Protein AF-A0A5K3FY65-F1 (afdb_monomer)

Secondary structure (DSSP, 8-state):
-----BTTPBPPEE-HHHHHHHHHHHHTT-SS---STT-GGGTT-EEEEEEESSTTTS-S--HHHHHHHHHHEETTTTEESS--HHHHHHT-TT--EEEEEEEEE-S-SS-SS-EEEEEEEEES----TTS-SS-BSSTTTT-TT-S-EETTEE------------------------------------------HHHHHHHHHHHHHHHHHHHHHHHH--

Organism: Mesocestoides corti (NCBI:txid53468)

Structure (mmCIF, N/CA/C/O backbone):
data_AF-A0A5K3FY65-F1
#
_entry.id   AF-A0A5K3FY65-F1
#
loop_
_atom_site.group_PDB
_atom_site.id
_atom_site.type_symbol
_atom_site.label_atom_id
_atom_site.label_alt_id
_atom_site.label_comp_id
_atom_site.label_asym_id
_atom_site.label_entity_id
_atom_site.label_seq_id
_atom_site.pdbx_PDB_ins_code
_atom_site.Cartn_x
_atom_site.Cartn_y
_atom_site.Cartn_z
_atom_site.occupancy
_atom_site.B_iso_or_equiv
_atom_site.auth_seq_id
_atom_site.auth_comp_id
_atom_site.auth_asym_id
_atom_site.auth_atom_id
_atom_site.pdbx_PDB_model_num
ATOM 1 N N . MET A 1 1 ? 6.627 4.372 21.491 1.00 30.58 1 MET A N 1
ATOM 2 C CA . MET A 1 1 ? 5.408 3.538 21.408 1.00 30.58 1 MET A CA 1
ATOM 3 C C . MET A 1 1 ? 4.531 4.113 20.310 1.00 30.58 1 MET A C 1
ATOM 5 O O . MET A 1 1 ? 4.203 5.289 20.378 1.00 30.58 1 MET A O 1
ATOM 9 N N . VAL A 1 2 ? 4.242 3.343 19.260 1.00 38.44 2 VAL A N 1
ATOM 10 C CA . VAL A 1 2 ? 3.388 3.798 18.154 1.00 38.44 2 VAL A CA 1
ATOM 11 C C . VAL A 1 2 ? 1.951 3.840 18.674 1.00 38.44 2 VAL A C 1
ATOM 13 O O . VAL A 1 2 ? 1.387 2.799 18.998 1.00 38.44 2 VAL A O 1
ATOM 16 N N . SER A 1 3 ? 1.383 5.038 18.824 1.00 45.06 3 SER A N 1
ATOM 17 C CA . SER A 1 3 ? -0.023 5.218 19.200 1.00 45.06 3 SER A CA 1
ATOM 18 C C . SER A 1 3 ? -0.898 4.779 18.028 1.00 45.06 3 SER A C 1
ATOM 20 O O . SER A 1 3 ? -1.180 5.564 17.126 1.00 45.06 3 SER A O 1
ATOM 22 N N . PHE A 1 4 ? -1.251 3.497 17.987 1.00 63.19 4 PHE A N 1
ATOM 23 C CA . PHE A 1 4 ? -2.320 3.006 17.132 1.00 63.19 4 PHE A CA 1
ATOM 24 C C . PHE A 1 4 ? -3.620 3.305 17.861 1.00 63.19 4 PHE A C 1
ATOM 26 O O . PHE A 1 4 ? -3.845 2.762 18.933 1.00 63.19 4 PHE A O 1
ATOM 33 N N . SER A 1 5 ? -4.450 4.174 17.302 1.00 79.31 5 SER A N 1
ATOM 34 C CA . SER A 1 5 ? -5.809 4.410 17.793 1.00 79.31 5 SER A CA 1
ATOM 35 C C . SER A 1 5 ? -6.797 3.781 16.818 1.00 79.31 5 SER A C 1
ATOM 37 O O . SER A 1 5 ? -7.697 4.443 16.324 1.00 79.31 5 SER A O 1
ATOM 39 N N . ILE A 1 6 ? -6.571 2.520 16.439 1.00 82.19 6 ILE A N 1
ATOM 40 C CA . ILE A 1 6 ? -7.397 1.827 15.450 1.00 82.19 6 ILE A CA 1
ATOM 41 C C . ILE A 1 6 ? -8.195 0.729 16.144 1.00 82.19 6 ILE A C 1
ATOM 43 O O . ILE A 1 6 ? -7.626 -0.252 16.614 1.00 82.19 6 ILE A O 1
ATOM 47 N N . MET A 1 7 ? -9.519 0.868 16.166 1.00 83.06 7 MET A N 1
ATOM 48 C CA . MET A 1 7 ? -10.393 0.007 16.976 1.00 83.06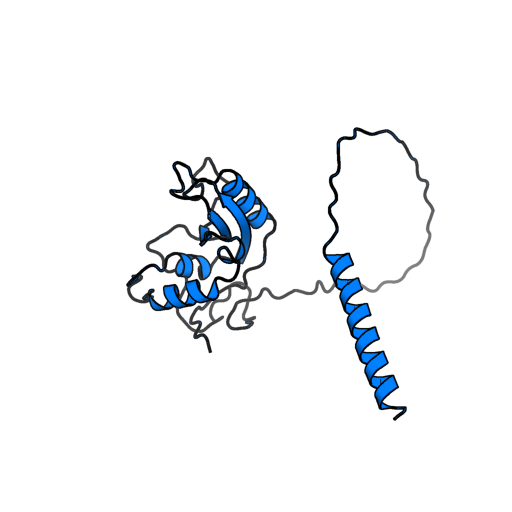 7 MET A CA 1
ATOM 49 C C . MET A 1 7 ? -10.449 -1.451 16.508 1.00 83.06 7 MET A C 1
ATOM 51 O O . MET A 1 7 ? -10.691 -2.344 17.316 1.00 83.06 7 MET A O 1
ATOM 55 N N . GLN A 1 8 ? -10.214 -1.685 15.216 1.00 84.88 8 GLN A N 1
ATOM 56 C CA . GLN A 1 8 ? -10.465 -2.968 14.550 1.00 84.88 8 GLN A CA 1
ATOM 57 C C . GLN A 1 8 ? -9.314 -3.411 13.625 1.00 84.88 8 GLN A C 1
ATOM 59 O O . GLN A 1 8 ? -9.544 -4.141 12.663 1.00 84.88 8 GLN A O 1
ATOM 64 N N . PHE A 1 9 ? -8.087 -2.917 13.846 1.00 84.25 9 PHE A N 1
ATOM 65 C CA . PHE A 1 9 ? -6.958 -3.214 12.955 1.00 84.25 9 PHE A CA 1
ATOM 66 C C . PHE A 1 9 ? -6.629 -4.701 13.006 1.00 84.25 9 PHE A C 1
ATOM 68 O O . PHE A 1 9 ? -6.434 -5.237 14.090 1.00 84.25 9 PHE A O 1
ATOM 75 N N . ARG A 1 10 ? -6.581 -5.376 11.859 1.00 84.69 10 ARG A N 1
ATOM 76 C CA . ARG A 1 10 ? -6.349 -6.823 11.788 1.00 84.69 10 ARG A CA 1
ATOM 77 C C . ARG A 1 10 ? -4.868 -7.102 11.571 1.00 84.69 10 ARG A C 1
ATOM 79 O O . ARG A 1 10 ? -4.216 -6.382 10.817 1.00 84.69 10 ARG A O 1
ATOM 86 N N . CYS A 1 11 ? -4.356 -8.174 12.173 1.00 82.00 11 CYS A N 1
ATOM 87 C CA . CYS A 1 11 ? -3.071 -8.716 11.739 1.00 82.00 11 CYS A CA 1
ATOM 88 C C . CYS A 1 11 ? -3.171 -9.111 10.263 1.00 82.00 11 CYS A C 1
ATOM 90 O O . CYS A 1 11 ? -4.078 -9.849 9.876 1.00 82.00 11 CYS A O 1
ATOM 92 N N . GLN A 1 12 ? -2.256 -8.592 9.448 1.00 86.88 12 GLN A N 1
ATOM 93 C CA . GLN A 1 12 ? -2.171 -8.935 8.035 1.00 86.88 12 GLN A CA 1
ATOM 94 C C . GLN A 1 12 ? -1.376 -10.229 7.888 1.00 86.88 12 GLN A C 1
ATOM 96 O O . GLN A 1 12 ? -0.229 -10.320 8.323 1.00 86.88 12 GLN A O 1
ATOM 101 N N . GLU A 1 13 ? -2.000 -11.229 7.281 1.00 91.94 13 GLU A N 1
ATOM 102 C CA . GLU A 1 13 ? -1.365 -12.494 6.941 1.00 91.94 13 GLU A CA 1
ATOM 103 C C . GLU A 1 13 ? -0.727 -12.399 5.557 1.00 91.94 13 GLU A C 1
ATOM 105 O O . GLU A 1 13 ? -1.240 -11.728 4.656 1.00 91.94 13 GLU A O 1
ATOM 110 N N . TYR A 1 14 ? 0.407 -13.072 5.375 1.00 95.00 14 TYR A N 1
ATOM 111 C CA . TYR A 1 14 ? 1.011 -13.1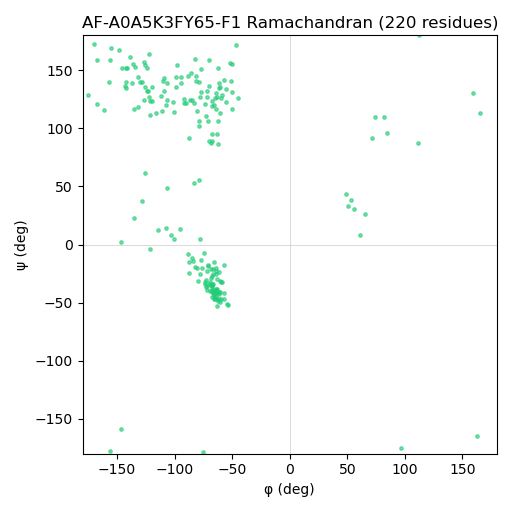40 4.054 1.00 95.00 14 TYR A CA 1
ATOM 112 C C . TYR A 1 14 ? 0.163 -14.023 3.133 1.00 95.00 14 TYR A C 1
ATOM 114 O O . TYR A 1 14 ? -0.284 -15.094 3.542 1.00 95.00 14 TYR A O 1
ATOM 122 N N . SER A 1 15 ? -0.059 -13.579 1.899 1.00 97.81 15 SER A N 1
ATOM 123 C CA . SER A 1 15 ? -0.837 -14.297 0.895 1.00 97.81 15 SER A CA 1
ATOM 124 C C . SER A 1 15 ? 0.009 -14.563 -0.343 1.00 97.81 15 SER A C 1
ATOM 126 O O . SER A 1 15 ? 0.321 -13.644 -1.105 1.00 97.81 15 SER A O 1
ATOM 128 N N . ASP A 1 16 ? 0.318 -15.840 -0.571 1.00 98.00 16 ASP A N 1
ATOM 129 C CA . ASP A 1 16 ? 0.997 -16.304 -1.786 1.00 98.00 16 ASP A CA 1
ATOM 130 C C . ASP A 1 16 ? 0.179 -15.970 -3.045 1.00 98.00 16 ASP A C 1
ATOM 132 O O . ASP A 1 16 ? 0.736 -15.661 -4.096 1.00 98.00 16 ASP A O 1
ATOM 136 N N . GLU A 1 17 ? -1.155 -15.963 -2.937 1.00 97.81 17 GLU A N 1
ATOM 137 C CA . GLU A 1 17 ? -2.049 -15.540 -4.019 1.00 97.81 17 GLU A CA 1
ATOM 138 C C . GLU A 1 17 ? -1.803 -14.073 -4.398 1.00 97.81 17 GLU A C 1
ATOM 140 O O . GLU A 1 17 ? -1.653 -13.749 -5.578 1.00 97.81 17 GLU A O 1
ATOM 145 N N . LEU A 1 18 ? -1.703 -13.182 -3.404 1.00 98.31 18 LEU A N 1
ATOM 146 C CA . LEU A 1 18 ? -1.424 -11.765 -3.643 1.00 98.31 18 LEU A CA 1
ATOM 147 C C . LEU A 1 18 ? 0.009 -11.532 -4.137 1.00 98.31 18 LEU A C 1
ATOM 149 O O . LEU A 1 18 ? 0.222 -10.633 -4.949 1.00 98.31 18 LEU A O 1
ATOM 153 N N . GLU A 1 19 ? 0.984 -12.342 -3.715 1.00 98.50 19 GLU A N 1
ATOM 154 C CA . GLU A 1 19 ? 2.338 -12.308 -4.285 1.00 98.50 19 GLU A CA 1
ATOM 155 C C . GLU A 1 19 ? 2.325 -12.681 -5.774 1.00 98.50 19 GLU A C 1
ATOM 157 O O . GLU A 1 19 ? 2.911 -11.973 -6.599 1.00 98.50 19 GLU A O 1
ATOM 162 N N . VAL A 1 20 ? 1.631 -13.763 -6.141 1.00 98.44 20 VAL A N 1
ATOM 163 C CA . VAL A 1 20 ? 1.487 -14.186 -7.543 1.00 98.44 20 VAL A CA 1
ATOM 164 C C . VAL A 1 20 ? 0.776 -13.110 -8.359 1.00 98.44 20 VAL A C 1
ATOM 166 O O . VAL A 1 20 ? 1.195 -12.811 -9.479 1.00 98.44 20 VAL A O 1
ATOM 169 N N . LEU A 1 21 ? -0.252 -12.474 -7.799 1.00 97.94 21 LEU A N 1
ATOM 170 C CA . LEU A 1 21 ? -0.953 -11.377 -8.456 1.00 97.94 21 LEU A CA 1
ATOM 171 C C . LEU A 1 21 ? -0.033 -10.162 -8.669 1.00 97.94 21 LEU A C 1
ATOM 173 O O . LEU A 1 21 ? 0.027 -9.621 -9.774 1.00 97.94 21 LEU A O 1
ATOM 177 N N . ALA A 1 22 ? 0.756 -9.786 -7.656 1.00 98.25 22 ALA A N 1
ATOM 178 C CA . ALA A 1 22 ? 1.757 -8.724 -7.756 1.00 98.25 22 ALA A CA 1
ATOM 179 C C . ALA A 1 22 ? 2.814 -9.044 -8.824 1.00 98.25 22 ALA A C 1
ATOM 181 O O . ALA A 1 22 ? 3.200 -8.173 -9.605 1.00 98.25 22 ALA A O 1
ATOM 182 N N . LYS A 1 23 ? 3.251 -10.305 -8.901 1.00 98.38 23 LYS A N 1
ATOM 183 C CA . LYS A 1 23 ? 4.169 -10.791 -9.934 1.00 98.38 23 LYS A CA 1
ATOM 184 C C . LYS A 1 23 ? 3.578 -10.675 -11.332 1.00 98.38 23 LYS A C 1
ATOM 186 O O . LYS A 1 23 ? 4.252 -10.159 -12.225 1.00 98.38 23 LYS A O 1
ATOM 191 N N . ASN A 1 24 ? 2.348 -11.139 -11.529 1.00 97.12 24 ASN A N 1
ATOM 192 C CA . ASN A 1 24 ? 1.678 -11.093 -12.828 1.00 97.12 24 ASN A CA 1
ATOM 193 C C . ASN A 1 24 ? 1.509 -9.647 -13.308 1.00 97.12 24 ASN A C 1
ATOM 195 O O . ASN A 1 24 ? 1.796 -9.345 -14.465 1.00 97.12 24 ASN A O 1
ATOM 199 N N . TRP A 1 25 ? 1.130 -8.741 -12.404 1.00 97.44 25 TRP A N 1
ATOM 200 C CA . TRP A 1 25 ? 1.039 -7.314 -12.696 1.00 97.44 25 TRP A CA 1
ATOM 201 C C . TRP A 1 25 ? 2.399 -6.703 -13.063 1.00 97.44 25 TRP A C 1
ATOM 203 O O . TRP A 1 25 ? 2.543 -6.082 -14.119 1.00 97.44 25 TRP A O 1
ATOM 213 N N . LEU A 1 26 ? 3.415 -6.902 -12.216 1.00 96.81 26 LEU A N 1
ATOM 214 C CA . LEU A 1 26 ? 4.720 -6.272 -12.403 1.00 96.81 26 LEU A CA 1
ATOM 215 C C . LEU A 1 26 ? 5.523 -6.851 -13.570 1.00 96.81 26 LEU A C 1
ATOM 217 O O . LEU A 1 26 ? 6.357 -6.135 -14.110 1.00 96.81 26 LEU A O 1
ATOM 221 N N . THR A 1 27 ? 5.263 -8.087 -14.005 1.00 96.38 27 THR A N 1
ATOM 222 C CA . THR A 1 27 ? 5.914 -8.665 -15.200 1.00 96.38 27 THR A CA 1
ATOM 223 C C . THR A 1 27 ? 5.551 -7.893 -16.473 1.00 96.38 27 THR A C 1
ATOM 225 O O . THR A 1 27 ? 6.365 -7.789 -17.386 1.00 96.38 27 THR A O 1
ATOM 228 N N . ASN A 1 28 ? 4.358 -7.292 -16.516 1.00 94.50 28 ASN A N 1
ATOM 229 C CA . ASN A 1 28 ? 3.939 -6.430 -17.622 1.00 94.50 28 ASN A CA 1
ATOM 230 C C . ASN A 1 28 ? 4.354 -4.965 -17.419 1.00 94.50 28 ASN A C 1
ATOM 232 O O . ASN A 1 28 ? 4.193 -4.154 -18.328 1.00 94.50 28 ASN A O 1
ATOM 236 N N . CYS A 1 29 ? 4.869 -4.608 -16.236 1.00 95.44 29 CYS A N 1
ATOM 237 C CA . CYS A 1 29 ? 5.288 -3.251 -15.883 1.00 95.44 29 CYS A CA 1
ATOM 238 C C . CYS A 1 29 ? 4.235 -2.168 -16.172 1.00 95.44 29 CYS A C 1
ATOM 240 O O . CYS A 1 29 ? 4.576 -1.028 -16.484 1.00 95.44 29 CYS A O 1
ATOM 242 N N . THR A 1 30 ? 2.952 -2.500 -16.045 1.00 94.06 30 THR A N 1
ATOM 243 C CA . THR A 1 30 ? 1.845 -1.567 -16.286 1.00 94.06 30 THR A CA 1
ATOM 244 C C . THR A 1 30 ? 1.516 -0.750 -15.040 1.00 94.06 30 THR A C 1
ATOM 246 O O . THR A 1 30 ? 1.599 -1.260 -13.926 1.00 94.06 30 THR A O 1
ATOM 249 N N . TYR A 1 31 ? 1.080 0.494 -15.216 1.00 91.94 31 TYR A N 1
ATOM 250 C CA . TYR A 1 31 ? 0.546 1.335 -14.141 1.00 91.94 31 TYR A CA 1
ATOM 251 C C . TYR A 1 31 ? -0.630 2.168 -14.678 1.00 91.94 31 TYR A C 1
ATOM 253 O O . TYR A 1 31 ? -0.511 2.678 -15.799 1.00 91.94 31 TYR A O 1
ATOM 261 N N . PRO A 1 32 ? -1.735 2.354 -13.923 1.00 93.00 32 PRO A N 1
ATOM 262 C CA . PRO A 1 32 ? -1.997 1.921 -12.536 1.00 93.00 32 PRO A CA 1
ATOM 263 C C . PRO A 1 32 ? -2.295 0.414 -12.381 1.00 93.00 32 PRO A C 1
ATOM 265 O O . PRO A 1 32 ? -2.254 -0.333 -13.357 1.00 93.00 32 PRO A O 1
ATOM 268 N N . LEU A 1 33 ? -2.563 -0.033 -11.144 1.00 93.81 33 LEU A N 1
ATOM 269 C CA . LEU A 1 33 ? -3.064 -1.384 -10.853 1.00 93.81 33 LEU A CA 1
ATOM 270 C C . LEU A 1 33 ? -4.356 -1.651 -11.657 1.00 93.81 33 LEU A C 1
ATOM 272 O O . LEU A 1 33 ? -5.234 -0.777 -11.665 1.00 93.81 33 LEU A O 1
ATOM 276 N N . PRO A 1 34 ? -4.503 -2.821 -12.312 1.00 93.38 34 PRO A N 1
ATOM 277 C CA . PRO A 1 34 ? -5.730 -3.177 -13.016 1.00 93.38 34 PRO A CA 1
ATOM 278 C C . PRO A 1 34 ? -6.949 -3.147 -12.090 1.00 93.38 34 PRO A C 1
ATOM 280 O O . PRO A 1 34 ? -6.871 -3.543 -10.929 1.00 93.38 34 PRO A O 1
ATOM 283 N N . ASN A 1 35 ? -8.082 -2.670 -12.601 1.00 89.81 35 ASN A N 1
ATOM 284 C CA . ASN A 1 35 ? -9.341 -2.608 -11.866 1.00 89.81 35 ASN A CA 1
ATOM 285 C C . ASN A 1 35 ? -10.539 -2.775 -12.813 1.00 89.81 35 ASN A C 1
ATOM 287 O O . ASN A 1 35 ? -10.397 -2.681 -14.031 1.00 89.81 35 ASN A O 1
ATOM 291 N N . GLY A 1 36 ? -11.724 -3.003 -12.246 1.00 87.00 36 GLY A N 1
ATOM 292 C CA . GLY A 1 36 ? -12.967 -3.150 -13.004 1.00 87.00 36 GLY A CA 1
ATOM 293 C C . GLY A 1 36 ? -13.350 -4.604 -13.279 1.00 87.00 36 GLY A C 1
ATOM 294 O O . GLY A 1 36 ? -12.727 -5.542 -12.785 1.00 87.00 36 GLY A O 1
ATOM 295 N N . THR A 1 37 ? -14.423 -4.790 -14.048 1.00 89.75 37 THR A N 1
ATOM 296 C CA . THR A 1 37 ? -15.037 -6.107 -14.293 1.00 89.75 37 THR A CA 1
ATOM 297 C C . THR A 1 37 ? -14.155 -7.055 -15.096 1.00 89.75 37 THR A C 1
ATOM 299 O O . THR A 1 37 ? -14.282 -8.265 -14.939 1.00 89.75 37 THR A O 1
ATOM 302 N N . ASP A 1 38 ? -13.249 -6.512 -15.909 1.00 94.00 38 ASP A N 1
ATOM 303 C CA . ASP A 1 38 ? -12.334 -7.294 -16.748 1.00 94.00 38 ASP A CA 1
ATOM 304 C C . ASP A 1 38 ? -11.168 -7.892 -15.943 1.00 94.00 38 ASP A C 1
ATOM 306 O O . ASP A 1 38 ? -10.478 -8.793 -16.414 1.00 94.00 38 ASP A O 1
ATOM 310 N N . TYR A 1 39 ? -10.970 -7.417 -14.709 1.00 93.75 39 TYR A N 1
ATOM 311 C CA . TYR A 1 39 ? -9.882 -7.816 -13.819 1.00 93.75 39 TYR A CA 1
ATOM 312 C C . TYR A 1 39 ? -10.435 -8.286 -12.464 1.00 93.75 39 TYR A C 1
ATOM 314 O O . TYR A 1 39 ? -10.130 -7.683 -11.430 1.00 93.75 39 TYR A O 1
ATOM 322 N N . PRO A 1 40 ? -11.254 -9.358 -12.434 1.00 94.38 40 PRO A N 1
ATOM 323 C CA . PRO A 1 40 ? -11.906 -9.826 -11.209 1.00 94.38 40 PRO A CA 1
ATOM 324 C C . PRO A 1 40 ? -10.897 -10.226 -10.127 1.00 94.38 40 PRO A C 1
ATOM 326 O O . PRO A 1 40 ? -11.151 -10.003 -8.944 1.00 94.38 40 PRO A O 1
ATOM 329 N N . ASP A 1 41 ? -9.725 -10.719 -10.529 1.00 95.25 41 ASP A N 1
ATOM 330 C CA . ASP A 1 41 ? -8.636 -11.079 -9.620 1.00 95.25 41 ASP A CA 1
ATOM 331 C C . ASP A 1 41 ? -8.047 -9.871 -8.886 1.00 95.25 41 ASP A C 1
ATOM 333 O O . ASP A 1 41 ? -7.350 -10.058 -7.903 1.00 95.25 41 ASP A O 1
ATOM 337 N N . TYR A 1 42 ? -8.312 -8.635 -9.315 1.00 94.69 42 TYR A N 1
ATOM 338 C CA . TYR A 1 42 ? -7.854 -7.407 -8.649 1.00 94.69 42 TYR A CA 1
ATOM 339 C C . TYR A 1 42 ? -8.970 -6.719 -7.853 1.00 94.69 42 TYR A C 1
ATOM 341 O O . TYR A 1 42 ? -8.790 -5.613 -7.339 1.00 94.69 42 TYR A O 1
ATOM 349 N N . LYS A 1 43 ? -10.132 -7.368 -7.715 1.00 93.56 43 LYS A N 1
ATOM 350 C CA . LYS A 1 43 ? -11.237 -6.849 -6.912 1.00 93.56 43 LYS A CA 1
ATOM 351 C C . LYS A 1 43 ? -10.813 -6.672 -5.450 1.00 93.56 43 LYS A C 1
ATOM 353 O O . LYS A 1 43 ? -10.190 -7.554 -4.860 1.00 93.56 43 LYS A O 1
ATOM 358 N N . ASP A 1 44 ? -11.192 -5.531 -4.873 1.00 93.19 44 ASP A N 1
ATOM 359 C CA . ASP A 1 44 ? -10.928 -5.164 -3.476 1.00 93.19 44 ASP A CA 1
ATOM 360 C C . ASP A 1 44 ? -9.428 -5.218 -3.115 1.00 93.19 44 ASP A C 1
ATOM 362 O O . ASP A 1 44 ? -9.068 -5.512 -1.972 1.00 93.19 44 ASP A O 1
ATOM 366 N N . VAL A 1 45 ? -8.551 -4.953 -4.095 1.00 95.44 45 VAL A N 1
ATOM 367 C CA . VAL A 1 45 ? -7.091 -4.875 -3.937 1.00 95.44 45 VAL A CA 1
ATOM 368 C C . VAL A 1 45 ? -6.610 -3.435 -4.083 1.00 95.44 45 VAL A C 1
ATOM 370 O O . VAL A 1 45 ? -7.052 -2.707 -4.969 1.00 95.44 45 VAL A O 1
ATOM 373 N N . VAL A 1 46 ? -5.642 -3.042 -3.255 1.00 95.12 46 VAL A N 1
ATOM 374 C CA . VAL A 1 46 ? -4.831 -1.829 -3.457 1.00 95.12 46 VAL A CA 1
ATOM 375 C C . VAL A 1 46 ? -3.348 -2.154 -3.481 1.00 95.12 46 VAL A C 1
ATOM 377 O O . VAL A 1 46 ? -2.900 -3.103 -2.839 1.00 95.12 46 VAL A O 1
ATOM 380 N N . ASP A 1 47 ? -2.590 -1.326 -4.193 1.00 95.75 47 ASP A N 1
ATOM 381 C CA . ASP A 1 47 ? -1.139 -1.403 -4.309 1.00 95.75 47 ASP A CA 1
ATOM 382 C C . ASP A 1 47 ? -0.421 -0.418 -3.379 1.00 95.75 47 ASP A C 1
ATOM 384 O O . ASP A 1 47 ? -0.835 0.725 -3.195 1.00 95.75 47 ASP A O 1
ATOM 388 N N . VAL A 1 48 ? 0.721 -0.826 -2.845 1.00 96.56 48 VAL A N 1
ATOM 389 C CA . VAL A 1 48 ? 1.740 0.075 -2.305 1.00 96.56 48 VAL A CA 1
ATOM 390 C C . VAL A 1 48 ? 3.023 -0.185 -3.069 1.00 96.56 48 VAL A C 1
ATOM 392 O O . VAL A 1 48 ? 3.507 -1.318 -3.100 1.00 96.56 48 VAL A O 1
ATOM 395 N N . LEU A 1 49 ? 3.575 0.863 -3.680 1.00 96.06 49 LEU A N 1
ATOM 396 C CA . LEU A 1 49 ? 4.769 0.764 -4.512 1.00 96.06 49 LEU A CA 1
ATOM 397 C C . LEU A 1 49 ? 5.971 1.414 -3.833 1.00 96.06 49 LEU A C 1
ATOM 399 O O . LEU A 1 49 ? 5.914 2.570 -3.416 1.00 96.06 49 LEU A O 1
ATOM 403 N N . LYS A 1 50 ? 7.099 0.704 -3.816 1.00 96.38 50 LYS A N 1
ATOM 404 C CA . LYS A 1 50 ? 8.418 1.268 -3.516 1.00 96.38 50 LYS A CA 1
ATOM 405 C C . LYS A 1 50 ? 9.347 0.997 -4.687 1.00 96.38 50 LYS A C 1
ATOM 407 O O . LYS A 1 50 ? 9.487 -0.145 -5.114 1.00 96.38 50 LYS A O 1
ATOM 412 N N . SER A 1 51 ? 9.991 2.032 -5.212 1.00 95.62 51 SER A N 1
ATOM 413 C CA . SER A 1 51 ? 10.892 1.893 -6.356 1.00 95.62 51 SER A CA 1
ATOM 414 C C . SER A 1 51 ? 12.260 2.486 -6.090 1.00 95.62 51 SER A C 1
ATOM 416 O O . SER A 1 51 ? 12.383 3.423 -5.305 1.00 95.62 51 SER A O 1
ATOM 418 N N . GLY A 1 52 ? 13.258 2.018 -6.827 1.00 95.19 52 GLY A N 1
ATOM 419 C CA . GLY A 1 52 ? 14.546 2.688 -6.902 1.00 95.19 52 GLY A CA 1
ATOM 420 C C . GLY A 1 52 ? 15.440 2.115 -7.989 1.00 95.19 52 GLY A C 1
ATOM 421 O O . GLY A 1 52 ? 15.102 1.126 -8.644 1.00 95.19 52 GLY A O 1
ATOM 422 N N . VAL A 1 53 ? 16.565 2.787 -8.214 1.00 93.62 53 VAL A N 1
ATOM 423 C CA . VAL A 1 53 ? 17.506 2.438 -9.286 1.00 93.62 53 VAL A CA 1
ATOM 424 C C . VAL A 1 53 ? 18.156 1.088 -8.998 1.00 93.62 53 VAL A C 1
ATOM 426 O O . VAL A 1 53 ? 18.299 0.267 -9.904 1.00 93.62 53 VAL A O 1
ATOM 429 N N . ASN A 1 54 ? 18.477 0.820 -7.728 1.00 94.81 54 ASN A N 1
ATOM 430 C CA . ASN A 1 54 ? 19.021 -0.460 -7.300 1.00 94.81 54 ASN A CA 1
ATOM 431 C C . ASN A 1 54 ? 17.928 -1.355 -6.715 1.00 94.81 54 ASN A C 1
ATOM 433 O O . ASN A 1 54 ? 16.942 -0.900 -6.135 1.00 94.81 54 ASN A O 1
ATOM 437 N N . GLN A 1 55 ? 18.154 -2.665 -6.785 1.00 94.50 55 GLN A N 1
ATOM 438 C CA . GLN A 1 55 ? 17.236 -3.658 -6.231 1.00 94.50 55 GLN A CA 1
ATOM 439 C C . GLN A 1 55 ? 17.004 -3.476 -4.719 1.00 94.50 55 GLN A C 1
ATOM 441 O O . GLN A 1 55 ? 15.910 -3.754 -4.226 1.00 94.50 55 GLN A O 1
ATOM 446 N N . ALA A 1 56 ? 18.023 -3.004 -3.992 1.00 94.38 56 ALA A N 1
ATOM 447 C CA . ALA A 1 56 ? 17.953 -2.736 -2.557 1.00 94.38 56 ALA A CA 1
ATOM 448 C C . ALA A 1 56 ? 17.042 -1.547 -2.208 1.00 94.38 56 ALA A C 1
ATOM 450 O O . ALA A 1 56 ? 16.434 -1.545 -1.142 1.00 94.38 56 ALA A O 1
ATOM 451 N N . ASP A 1 57 ? 16.901 -0.573 -3.110 1.00 94.00 57 ASP A N 1
ATOM 452 C CA . ASP A 1 57 ? 16.073 0.617 -2.889 1.00 94.00 57 ASP A CA 1
ATOM 453 C C . ASP A 1 57 ? 14.576 0.268 -2.980 1.00 94.00 57 ASP A C 1
ATOM 455 O O . ASP A 1 57 ? 13.749 0.763 -2.211 1.00 94.00 57 ASP A O 1
ATOM 459 N N . ALA A 1 58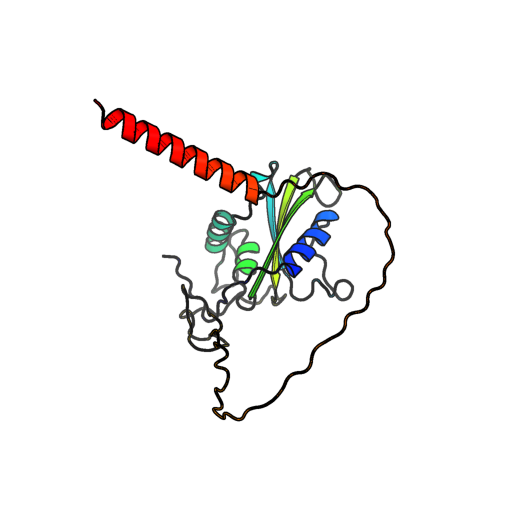 ? 14.232 -0.680 -3.858 1.00 95.81 58 ALA A N 1
ATOM 460 C CA . ALA A 1 58 ? 12.931 -1.344 -3.906 1.00 95.81 58 ALA A CA 1
ATOM 461 C C . ALA A 1 58 ? 12.830 -2.445 -2.825 1.00 95.81 58 ALA A C 1
ATOM 463 O O . ALA A 1 58 ? 12.623 -3.624 -3.122 1.00 95.81 58 ALA A O 1
ATOM 464 N N . SER A 1 59 ? 13.051 -2.096 -1.556 1.00 93.12 59 SER A N 1
ATOM 465 C CA . SER A 1 59 ? 12.954 -3.050 -0.441 1.00 93.12 59 SER A CA 1
ATOM 466 C C . SER A 1 59 ? 11.519 -3.262 0.049 1.00 93.12 59 SER A C 1
ATOM 468 O O . SER A 1 59 ? 10.654 -2.411 -0.133 1.00 93.12 59 SER A O 1
ATOM 470 N N . PHE A 1 60 ? 11.288 -4.383 0.737 1.00 89.69 60 PHE A N 1
ATOM 471 C CA . PHE A 1 60 ? 10.041 -4.657 1.465 1.00 89.69 60 PHE A CA 1
ATOM 472 C C . PHE A 1 60 ? 9.914 -3.853 2.771 1.00 89.69 60 PHE A C 1
ATOM 474 O O . PHE A 1 60 ? 8.870 -3.875 3.413 1.00 89.69 60 PHE A O 1
ATOM 481 N N . ASP A 1 61 ? 10.967 -3.135 3.172 1.00 91.88 61 ASP A N 1
ATOM 482 C CA . ASP A 1 61 ? 10.914 -2.248 4.329 1.00 91.88 61 ASP A CA 1
ATOM 483 C C . ASP A 1 61 ? 10.229 -0.929 3.951 1.00 91.88 61 ASP A C 1
ATOM 485 O O . ASP A 1 61 ? 10.790 -0.075 3.252 1.00 91.88 61 ASP A O 1
ATOM 489 N N . LEU A 1 62 ? 8.997 -0.781 4.426 1.00 92.44 62 LEU A N 1
ATOM 490 C CA . LEU A 1 62 ? 8.141 0.378 4.197 1.00 92.44 62 LEU A CA 1
ATOM 491 C C . LEU A 1 62 ? 8.125 1.344 5.391 1.00 92.44 62 LEU A C 1
ATOM 493 O O . LEU A 1 62 ? 7.405 2.336 5.343 1.00 92.44 62 LEU A O 1
ATOM 497 N N . SER A 1 63 ? 8.924 1.105 6.437 1.00 92.12 63 SER A N 1
ATOM 498 C CA . SER A 1 63 ? 8.872 1.853 7.705 1.00 92.12 63 SER A CA 1
ATOM 499 C C . SER A 1 63 ? 9.070 3.364 7.541 1.00 92.12 63 SER A C 1
ATOM 501 O O . SER A 1 63 ? 8.279 4.151 8.059 1.00 92.12 63 SER A O 1
ATOM 503 N N . ALA A 1 64 ? 10.073 3.784 6.766 1.00 93.19 64 ALA A N 1
ATOM 504 C CA . ALA A 1 64 ? 10.339 5.201 6.515 1.00 93.19 64 ALA A CA 1
ATOM 505 C C . ALA A 1 64 ? 9.194 5.886 5.745 1.00 93.19 64 ALA A C 1
ATOM 507 O O . ALA A 1 64 ? 8.800 7.004 6.076 1.00 93.19 64 ALA A O 1
ATOM 508 N N . MET A 1 65 ? 8.635 5.199 4.742 1.00 94.81 65 MET A N 1
ATOM 509 C CA . MET A 1 65 ? 7.486 5.694 3.978 1.00 94.81 65 MET A CA 1
ATOM 510 C C . MET A 1 65 ? 6.251 5.788 4.872 1.00 94.81 65 MET A C 1
ATOM 512 O O . MET A 1 65 ? 5.593 6.823 4.891 1.00 94.81 65 MET A O 1
ATOM 516 N N . TYR A 1 66 ? 5.978 4.736 5.645 1.00 94.19 66 TYR A N 1
ATOM 517 C CA . TYR A 1 66 ? 4.879 4.679 6.598 1.00 94.19 66 TYR A CA 1
ATOM 518 C C . TYR A 1 66 ? 4.931 5.853 7.574 1.00 94.19 66 TYR A C 1
ATOM 520 O O . TYR A 1 66 ? 3.943 6.564 7.714 1.00 94.19 66 TYR A O 1
ATOM 528 N N . GLU A 1 67 ? 6.076 6.092 8.215 1.00 95.56 67 GLU A N 1
ATOM 529 C CA . GLU A 1 67 ? 6.203 7.156 9.213 1.00 95.56 67 GLU A CA 1
ATOM 530 C C . GLU A 1 67 ? 6.049 8.546 8.580 1.00 95.56 67 GLU A C 1
ATOM 532 O O . GLU A 1 67 ? 5.328 9.394 9.106 1.00 95.56 67 GLU A O 1
ATOM 537 N N . SER A 1 68 ? 6.661 8.775 7.414 1.00 96.31 68 SER A N 1
ATOM 538 C CA . SER A 1 68 ? 6.523 10.040 6.685 1.00 96.31 68 SER A CA 1
ATOM 539 C C . SER A 1 68 ? 5.069 10.317 6.293 1.00 96.31 68 SER A C 1
ATOM 541 O O . SER A 1 68 ? 4.553 11.408 6.531 1.00 96.31 68 SER A O 1
ATOM 543 N N . GLU A 1 69 ? 4.399 9.336 5.692 1.00 97.12 69 GLU A N 1
ATOM 544 C CA . GLU A 1 69 ? 3.032 9.481 5.190 1.00 97.12 69 GLU A CA 1
ATOM 545 C C . GLU A 1 69 ? 1.986 9.516 6.313 1.00 97.12 69 GLU A C 1
ATOM 547 O O . GLU A 1 69 ? 0.984 10.227 6.210 1.00 97.12 69 GLU A O 1
ATOM 552 N N . LYS A 1 70 ? 2.236 8.809 7.419 1.00 94.50 70 LYS A N 1
ATOM 553 C CA . LYS A 1 70 ? 1.431 8.894 8.640 1.00 94.50 70 LYS A CA 1
ATOM 554 C C . LYS A 1 70 ? 1.424 10.314 9.194 1.00 94.50 70 LYS A C 1
ATOM 556 O O . LYS A 1 70 ? 0.359 10.834 9.508 1.00 94.50 70 LYS A O 1
ATOM 561 N N . ASN A 1 71 ? 2.594 10.948 9.286 1.00 95.56 71 ASN A N 1
ATOM 562 C CA . ASN A 1 71 ? 2.716 12.320 9.785 1.00 95.56 71 ASN A CA 1
ATOM 563 C C . ASN A 1 71 ? 2.088 13.354 8.834 1.00 95.56 71 ASN A C 1
ATOM 565 O O . ASN A 1 71 ? 1.727 14.450 9.262 1.00 95.56 71 ASN A O 1
ATOM 569 N N . ALA A 1 72 ? 1.918 13.002 7.557 1.00 96.88 72 ALA A N 1
ATOM 570 C CA . ALA A 1 72 ? 1.233 13.830 6.571 1.00 96.88 72 ALA A CA 1
ATOM 571 C C . ALA A 1 72 ? -0.300 13.701 6.607 1.00 96.88 72 ALA A C 1
ATOM 573 O O . ALA A 1 72 ? -0.989 14.579 6.082 1.00 96.88 72 ALA A O 1
ATOM 574 N N . TYR A 1 73 ? -0.848 12.628 7.187 1.00 95.19 73 TYR A N 1
ATOM 575 C CA . TYR A 1 73 ? -2.284 12.351 7.203 1.00 95.19 73 TYR A CA 1
ATOM 576 C C . TYR A 1 73 ? -2.977 12.924 8.446 1.00 95.19 73 TYR A C 1
ATOM 578 O O . TYR A 1 73 ? -2.642 12.588 9.580 1.00 95.19 73 TYR A O 1
ATOM 586 N N . ASN A 1 74 ? -4.019 13.729 8.233 1.00 94.31 74 ASN A N 1
ATOM 587 C CA . ASN A 1 74 ? -4.921 14.176 9.288 1.00 94.31 74 ASN A CA 1
ATOM 588 C C . ASN A 1 74 ? -6.213 13.345 9.260 1.00 94.31 74 ASN A C 1
ATOM 590 O O . ASN A 1 74 ? -7.002 13.432 8.317 1.00 94.31 74 ASN A O 1
ATOM 594 N N . TYR A 1 75 ? -6.438 12.557 10.314 1.00 92.94 75 TYR A N 1
ATOM 595 C CA . TYR A 1 75 ? -7.611 11.687 10.426 1.00 92.94 75 TYR A CA 1
ATOM 596 C C . TYR A 1 75 ? -8.934 12.462 10.546 1.00 92.94 75 TYR A C 1
ATOM 598 O O . TYR A 1 75 ? -9.930 12.077 9.928 1.00 92.94 75 TYR A O 1
ATOM 606 N N . GLU A 1 76 ? -8.955 13.548 11.324 1.00 92.56 76 GLU A N 1
ATOM 607 C CA . GLU A 1 76 ? -10.177 14.306 11.612 1.00 92.56 76 GLU A CA 1
ATOM 608 C C . GLU A 1 76 ? -10.731 14.956 10.344 1.00 92.56 76 GLU A C 1
ATOM 610 O O . GLU A 1 76 ? -11.907 14.779 10.019 1.00 92.56 76 GLU A O 1
ATOM 615 N N . SER A 1 77 ? -9.875 15.615 9.561 1.00 94.00 77 SER A N 1
ATOM 616 C CA . SER A 1 77 ? -10.270 16.228 8.287 1.00 94.00 77 SER A CA 1
ATOM 617 C C . SER A 1 77 ? -10.258 15.261 7.097 1.00 94.00 77 SER A C 1
ATOM 619 O O . SER A 1 77 ? -10.781 15.613 6.044 1.00 94.00 77 SER A O 1
ATOM 621 N N . ASN A 1 78 ? -9.694 14.054 7.241 1.00 92.75 78 ASN A N 1
ATOM 622 C CA . ASN A 1 78 ? -9.433 13.109 6.142 1.00 92.75 78 ASN A CA 1
ATOM 623 C C . ASN A 1 78 ? -8.625 13.746 4.989 1.00 92.75 78 ASN A C 1
ATOM 625 O O . ASN A 1 78 ? -8.881 13.506 3.809 1.00 92.75 78 ASN A O 1
ATOM 629 N N . THR A 1 79 ? -7.658 14.601 5.331 1.00 94.12 79 THR A N 1
ATOM 630 C CA . THR A 1 79 ? -6.814 15.322 4.365 1.00 94.12 79 THR A CA 1
ATOM 631 C C . THR A 1 79 ? -5.344 15.028 4.587 1.00 94.12 79 THR A C 1
ATOM 633 O O . THR A 1 79 ? -4.943 14.583 5.662 1.00 94.12 79 THR A O 1
ATOM 636 N N . CYS A 1 80 ? -4.524 15.349 3.589 1.00 94.88 80 CYS A N 1
ATOM 637 C CA . CYS A 1 80 ? -3.085 15.156 3.663 1.00 94.88 80 CYS A CA 1
ATOM 638 C C . CYS A 1 80 ? -2.341 16.449 3.354 1.00 94.88 80 CYS A C 1
ATOM 640 O O . CYS A 1 80 ? -2.698 17.162 2.418 1.00 94.88 80 CYS A O 1
ATOM 642 N N . THR A 1 81 ? -1.318 16.753 4.151 1.00 97.19 81 THR A N 1
ATOM 643 C CA . THR A 1 81 ? -0.428 17.902 3.917 1.00 97.19 81 THR A CA 1
ATOM 644 C C . THR A 1 81 ? 0.595 17.609 2.816 1.00 97.19 81 THR A C 1
ATOM 646 O O . THR A 1 81 ? 1.065 18.526 2.148 1.00 97.19 81 THR A O 1
ATOM 649 N N . SER A 1 82 ? 0.908 16.329 2.601 1.00 96.19 82 SER A N 1
ATOM 650 C CA . SER A 1 82 ? 1.714 15.796 1.499 1.00 96.19 82 SER A CA 1
ATOM 651 C C . SER A 1 82 ? 1.195 14.401 1.095 1.00 96.19 82 SER A C 1
ATOM 653 O O . SER A 1 82 ? 0.030 14.089 1.351 1.00 96.19 82 SER A O 1
ATOM 655 N N . SER A 1 83 ? 1.999 13.558 0.432 1.00 93.75 83 SER A N 1
ATOM 656 C CA . SER A 1 83 ? 1.572 12.188 0.099 1.00 93.75 83 SER A CA 1
ATOM 657 C C . SER A 1 83 ? 1.276 11.379 1.362 1.00 93.75 83 SER A C 1
ATOM 659 O O . SER A 1 83 ? 2.042 11.393 2.319 1.00 93.75 83 SER A O 1
ATOM 661 N N . CYS A 1 84 ? 0.158 10.663 1.341 1.00 94.94 84 CYS A N 1
ATOM 662 C CA . CYS A 1 84 ? -0.344 9.839 2.445 1.00 94.94 84 CYS A CA 1
ATOM 663 C C . CYS A 1 84 ? -1.078 8.576 1.954 1.00 94.94 84 CYS A C 1
ATOM 665 O O . CYS A 1 84 ? -1.712 7.859 2.735 1.00 94.94 84 CYS A O 1
ATOM 667 N N . ALA A 1 85 ? -1.122 8.372 0.632 1.00 92.81 85 ALA A N 1
ATOM 668 C CA . ALA A 1 85 ? -1.967 7.357 0.020 1.00 92.81 85 ALA A CA 1
ATOM 669 C C . ALA A 1 85 ? -1.489 5.948 0.384 1.00 92.81 85 ALA A C 1
ATOM 671 O O . ALA A 1 85 ? -2.320 5.081 0.646 1.00 92.81 85 ALA A O 1
ATOM 672 N N . ASN A 1 86 ? -0.175 5.733 0.462 1.00 94.12 86 ASN A N 1
ATOM 673 C CA . ASN A 1 86 ? 0.400 4.457 0.863 1.00 94.12 86 ASN A CA 1
ATOM 674 C C . ASN A 1 86 ? 0.094 4.171 2.333 1.00 94.12 86 ASN A C 1
ATOM 676 O O . ASN A 1 86 ? -0.371 3.076 2.634 1.00 94.12 86 ASN A O 1
ATOM 680 N N . TYR A 1 87 ? 0.250 5.156 3.228 1.00 93.62 87 TYR A N 1
ATOM 681 C CA . TYR A 1 87 ? -0.148 5.009 4.633 1.00 93.62 87 TYR A CA 1
ATOM 682 C C . TYR A 1 87 ? -1.609 4.573 4.743 1.00 93.62 87 TYR A C 1
ATOM 684 O O . TYR A 1 87 ? -1.890 3.549 5.360 1.00 93.62 87 TYR A O 1
ATOM 692 N N . ARG A 1 88 ? -2.531 5.294 4.085 1.00 92.25 88 ARG A N 1
ATOM 693 C CA . ARG A 1 88 ? -3.967 4.971 4.109 1.00 92.25 88 ARG A CA 1
ATOM 694 C C . ARG A 1 88 ? -4.243 3.546 3.622 1.00 92.25 88 ARG A C 1
ATOM 696 O O . ARG A 1 88 ? -5.041 2.856 4.244 1.00 92.25 88 ARG A O 1
ATOM 703 N N . ARG A 1 89 ? -3.572 3.098 2.555 1.00 92.81 89 ARG A N 1
ATOM 704 C CA . ARG A 1 89 ? -3.699 1.730 2.021 1.00 92.81 89 ARG A CA 1
ATOM 705 C C . ARG A 1 89 ? -3.164 0.674 2.996 1.00 92.81 89 ARG A C 1
ATOM 707 O O . ARG A 1 89 ? -3.845 -0.319 3.224 1.00 92.81 89 ARG A O 1
ATOM 714 N N . MET A 1 90 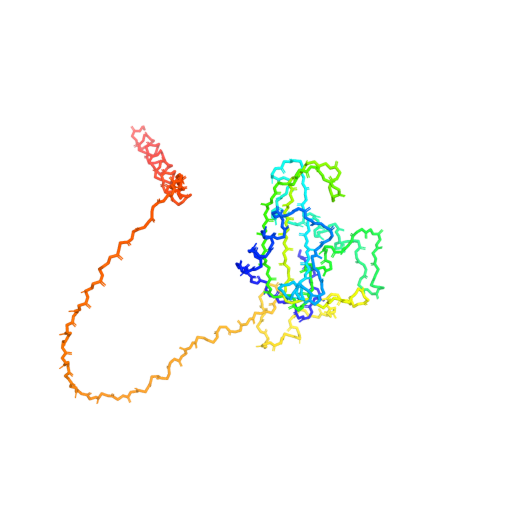? -2.003 0.905 3.617 1.00 92.12 90 MET A N 1
ATOM 715 C CA . MET A 1 90 ? -1.396 -0.024 4.587 1.00 92.12 90 MET A CA 1
ATOM 716 C C . MET A 1 90 ? -2.257 -0.219 5.840 1.00 92.12 90 MET A C 1
ATOM 718 O O . MET A 1 90 ? -2.322 -1.325 6.375 1.00 92.12 90 MET A O 1
ATOM 722 N N . VAL A 1 91 ? -2.899 0.851 6.323 1.00 91.31 91 VAL A N 1
ATOM 723 C CA . VAL A 1 91 ? -3.680 0.849 7.575 1.00 91.31 91 VAL A CA 1
ATOM 724 C C . VAL A 1 91 ? -5.175 0.621 7.363 1.00 91.31 91 VAL A C 1
ATOM 726 O O . VAL A 1 91 ? -5.970 0.851 8.279 1.00 91.31 91 VAL A O 1
ATOM 729 N N . TRP A 1 92 ? -5.578 0.191 6.165 1.00 91.69 92 TRP A N 1
ATOM 730 C CA . TRP A 1 92 ? -6.982 -0.058 5.875 1.00 91.69 92 TRP A CA 1
ATOM 731 C C . TRP A 1 92 ? -7.504 -1.197 6.757 1.00 91.69 92 TRP A C 1
ATOM 733 O O . TRP A 1 92 ? -7.038 -2.329 6.679 1.00 91.69 92 TRP A O 1
ATOM 743 N N . SER A 1 93 ? -8.469 -0.902 7.624 1.00 86.81 93 SER A N 1
ATOM 744 C CA . SER A 1 93 ? -8.855 -1.781 8.735 1.00 86.81 93 SER A CA 1
ATOM 745 C C . SER A 1 93 ? -9.444 -3.126 8.308 1.00 86.81 93 SER A C 1
ATOM 747 O O . SER A 1 93 ? -9.361 -4.095 9.059 1.00 86.81 93 SER A O 1
ATOM 749 N N . THR A 1 94 ? -10.021 -3.208 7.107 1.00 87.69 94 THR A N 1
ATOM 750 C CA . THR A 1 94 ? -10.541 -4.468 6.560 1.00 87.69 94 THR A CA 1
ATOM 751 C C . THR A 1 94 ? -9.453 -5.342 5.946 1.00 87.69 94 THR A C 1
ATOM 753 O O . THR A 1 94 ? -9.675 -6.550 5.830 1.00 87.69 94 THR A O 1
ATOM 756 N N . ALA A 1 95 ? -8.297 -4.767 5.586 1.00 91.06 95 ALA A N 1
ATOM 757 C CA . ALA A 1 95 ? -7.206 -5.503 4.965 1.00 91.06 95 ALA A CA 1
ATOM 758 C C . ALA A 1 95 ? -6.645 -6.521 5.958 1.00 91.06 95 ALA A C 1
ATOM 760 O O . ALA A 1 95 ? -6.168 -6.167 7.036 1.00 91.06 95 ALA A O 1
ATOM 761 N N . SER A 1 96 ? -6.703 -7.794 5.583 1.00 90.81 96 SER A N 1
ATOM 762 C CA . SER A 1 96 ? -6.206 -8.908 6.394 1.00 90.81 96 SER A CA 1
ATOM 763 C C . SER A 1 96 ? -5.144 -9.729 5.683 1.00 90.81 96 SER A C 1
ATOM 765 O O . SER A 1 96 ? -4.611 -10.657 6.276 1.00 90.81 96 SER A O 1
ATOM 767 N N . GLN A 1 97 ? -4.852 -9.417 4.424 1.00 95.06 97 GLN A N 1
ATOM 768 C CA . GLN A 1 97 ? -3.861 -10.112 3.623 1.00 95.06 97 GLN A CA 1
ATOM 769 C C . GLN A 1 97 ? -2.936 -9.119 2.937 1.00 95.06 97 GLN A C 1
ATOM 771 O O . GLN A 1 97 ? -3.380 -8.054 2.496 1.00 95.06 97 GLN A O 1
ATOM 776 N N . VAL A 1 98 ? -1.669 -9.504 2.819 1.00 96.62 98 VAL A N 1
ATOM 777 C CA . VAL A 1 98 ? -0.653 -8.793 2.047 1.00 96.62 98 VAL A CA 1
ATOM 778 C C . VAL A 1 98 ? 0.194 -9.786 1.255 1.00 96.62 98 VAL A C 1
ATOM 780 O O . VAL A 1 98 ? 0.552 -10.838 1.770 1.00 96.62 98 VAL A O 1
ATOM 783 N N . GLY A 1 99 ? 0.532 -9.472 0.011 1.00 97.88 99 GLY A N 1
ATOM 784 C CA . GLY A 1 99 ? 1.504 -1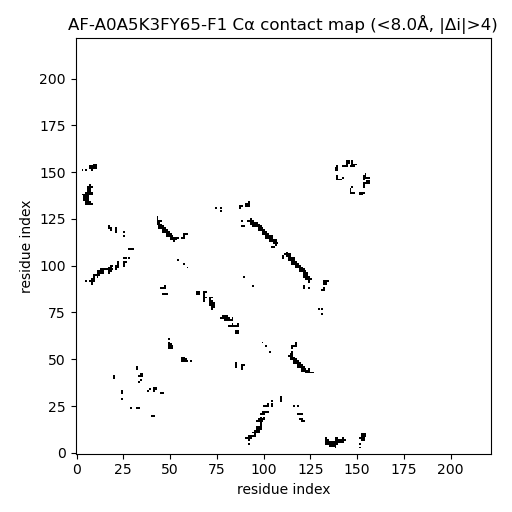0.241 -0.771 1.00 97.88 99 GLY A CA 1
ATOM 785 C C . GLY A 1 99 ? 2.334 -9.299 -1.620 1.00 97.88 99 GLY A C 1
ATOM 786 O O . GLY A 1 99 ? 1.793 -8.344 -2.181 1.00 97.88 99 GLY A O 1
ATOM 787 N N . CYS A 1 100 ? 3.648 -9.514 -1.673 1.00 98.25 100 CYS A N 1
ATOM 788 C CA . CYS A 1 100 ? 4.552 -8.546 -2.276 1.00 98.25 100 CYS A CA 1
ATOM 789 C C . CYS A 1 100 ? 5.491 -9.190 -3.292 1.00 98.25 100 CYS A C 1
ATOM 791 O O . CYS A 1 100 ? 6.068 -10.241 -3.043 1.00 98.25 100 CYS A O 1
ATOM 793 N N . TYR A 1 101 ? 5.729 -8.507 -4.408 1.00 98.12 101 TYR A N 1
ATOM 794 C CA . TYR A 1 101 ? 6.680 -8.943 -5.423 1.00 98.12 101 TYR A CA 1
ATOM 795 C C . TYR A 1 101 ? 7.557 -7.786 -5.885 1.00 98.12 101 TYR A C 1
ATOM 797 O O . TYR A 1 101 ? 7.153 -6.624 -5.858 1.00 98.12 101 TYR A O 1
ATOM 805 N N . ARG A 1 102 ? 8.771 -8.106 -6.336 1.00 97.88 102 ARG A N 1
ATOM 806 C CA . ARG A 1 102 ? 9.710 -7.130 -6.885 1.00 97.88 102 ARG A CA 1
ATOM 807 C C . ARG A 1 102 ? 10.135 -7.510 -8.290 1.00 97.88 102 ARG A C 1
ATOM 809 O O . ARG A 1 102 ? 10.591 -8.627 -8.519 1.00 97.88 102 ARG A O 1
ATOM 816 N N . HIS A 1 103 ? 10.088 -6.540 -9.193 1.00 97.81 103 HIS A N 1
ATOM 817 C CA . HIS A 1 103 ? 10.492 -6.702 -10.582 1.00 97.81 103 HIS A CA 1
ATOM 818 C C . HIS A 1 103 ? 11.327 -5.514 -11.065 1.00 97.81 103 HIS A C 1
ATOM 820 O O . HIS A 1 103 ? 11.232 -4.415 -10.520 1.00 97.81 103 HIS A O 1
ATOM 826 N N . PHE A 1 104 ? 12.160 -5.736 -12.079 1.00 97.88 104 PHE A N 1
ATOM 827 C CA . PHE A 1 104 ? 12.835 -4.656 -12.790 1.00 97.88 104 PHE A CA 1
ATOM 828 C C . PHE A 1 104 ? 11.983 -4.240 -13.983 1.00 97.88 104 PHE A C 1
ATOM 830 O O . PHE A 1 104 ? 11.715 -5.056 -14.857 1.00 97.88 104 PHE A O 1
ATOM 837 N N . CYS A 1 105 ? 11.599 -2.972 -14.037 1.00 97.50 105 CYS A N 1
ATOM 838 C CA . CYS A 1 105 ? 10.865 -2.408 -15.155 1.00 97.50 105 CYS A CA 1
ATOM 839 C C . CYS A 1 105 ? 11.779 -1.503 -15.963 1.00 97.50 105 CYS A C 1
ATOM 841 O O . CYS A 1 105 ? 12.311 -0.525 -15.440 1.00 97.50 105 CYS A O 1
ATOM 843 N N . ALA A 1 106 ? 11.959 -1.832 -17.241 1.00 96.69 106 ALA A N 1
ATOM 844 C CA . ALA A 1 106 ? 12.651 -0.960 -18.175 1.00 96.69 106 ALA A CA 1
ATOM 845 C C . ALA A 1 106 ? 11.807 0.288 -18.484 1.00 96.69 106 ALA A C 1
ATOM 847 O O . ALA A 1 106 ? 10.580 0.290 -18.331 1.00 96.69 106 ALA A O 1
ATOM 848 N N . ARG A 1 107 ? 12.477 1.344 -18.954 1.00 95.31 107 ARG A N 1
ATOM 849 C CA . ARG A 1 107 ? 11.813 2.540 -19.479 1.00 95.31 107 ARG A CA 1
ATOM 850 C C . ARG A 1 107 ? 10.744 2.156 -20.510 1.00 95.31 107 ARG A C 1
ATOM 852 O O . ARG A 1 107 ? 11.008 1.386 -21.430 1.00 95.31 107 ARG A O 1
ATOM 859 N N . SER A 1 108 ? 9.558 2.723 -20.348 1.00 92.44 108 SER A N 1
ATOM 860 C CA . SER A 1 108 ? 8.366 2.467 -21.162 1.00 92.44 108 SER A CA 1
ATOM 861 C C . SER A 1 108 ? 7.425 3.672 -21.092 1.00 92.44 108 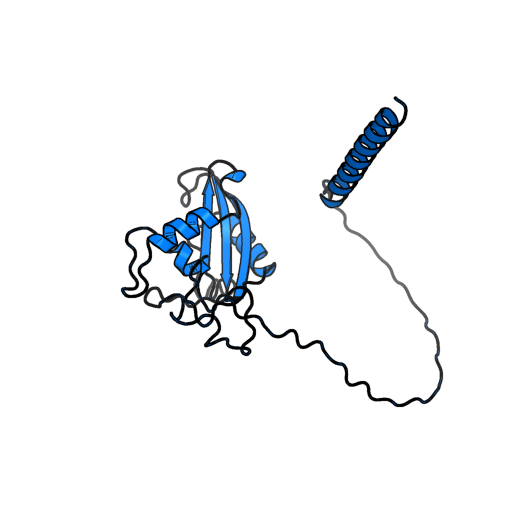SER A C 1
ATOM 863 O O . SER A 1 108 ? 7.723 4.655 -20.412 1.00 92.44 108 SER A O 1
ATOM 865 N N . ASP A 1 109 ? 6.264 3.592 -21.738 1.00 90.00 109 ASP A N 1
ATOM 866 C CA . ASP A 1 109 ? 5.239 4.639 -21.643 1.00 90.00 109 ASP A CA 1
ATOM 867 C C . ASP A 1 109 ? 4.676 4.789 -20.215 1.00 90.00 109 ASP A C 1
ATOM 869 O O . ASP A 1 109 ? 4.200 5.859 -19.843 1.00 90.00 109 ASP A O 1
ATOM 873 N N . HIS A 1 110 ? 4.783 3.744 -19.384 1.00 88.56 110 HIS A N 1
ATOM 874 C CA . HIS A 1 110 ? 4.364 3.772 -17.979 1.00 88.56 110 HIS A CA 1
ATOM 875 C C . HIS A 1 110 ? 5.462 4.264 -17.022 1.00 88.56 110 HIS A C 1
ATOM 877 O O . HIS A 1 110 ? 5.153 4.765 -15.940 1.00 88.56 110 HIS A O 1
ATOM 883 N N . TRP A 1 111 ? 6.742 4.131 -17.394 1.00 87.94 111 TRP A N 1
ATOM 884 C CA . TRP A 1 111 ? 7.882 4.450 -16.529 1.00 87.94 111 TRP A CA 1
ATOM 885 C C . TRP A 1 111 ? 8.946 5.244 -17.284 1.00 87.94 111 TRP A C 1
ATOM 887 O O . TRP A 1 111 ? 9.592 4.729 -18.195 1.00 87.94 111 TRP A O 1
ATOM 897 N N . SER A 1 112 ? 9.190 6.485 -16.854 1.00 91.00 112 SER A N 1
ATOM 898 C CA . SER A 1 112 ? 10.155 7.397 -17.487 1.00 91.00 112 SER A CA 1
ATOM 899 C C . SER A 1 112 ? 11.602 6.892 -17.470 1.00 91.00 112 SER A C 1
ATOM 901 O O . SER A 1 112 ? 12.407 7.290 -18.313 1.00 91.00 112 SER A O 1
ATOM 903 N N . GLU A 1 113 ? 11.933 6.011 -16.528 1.00 94.19 113 GLU A N 1
ATOM 904 C CA . GLU A 1 113 ? 13.270 5.471 -16.302 1.00 94.19 113 GLU A CA 1
ATOM 905 C C . GLU A 1 113 ? 13.198 3.991 -15.934 1.00 94.19 113 GLU A C 1
ATOM 907 O O . GLU A 1 113 ? 12.219 3.529 -15.341 1.00 94.19 113 GLU A O 1
ATOM 912 N N . SER A 1 114 ? 14.267 3.263 -16.259 1.00 96.88 114 SER A N 1
ATOM 913 C CA . SER A 1 114 ? 14.423 1.877 -15.840 1.00 96.88 114 SER A CA 1
ATOM 914 C C . SER A 1 114 ? 14.707 1.803 -14.341 1.00 96.88 114 SER A C 1
ATOM 916 O O . SER A 1 114 ? 15.638 2.444 -13.856 1.00 96.88 114 SER A O 1
ATOM 918 N N . LYS A 1 115 ? 13.927 1.013 -13.603 1.00 97.19 115 LYS A N 1
ATOM 919 C CA . LYS A 1 115 ? 14.016 0.929 -12.140 1.00 97.19 115 LYS A CA 1
ATOM 920 C C . LYS A 1 115 ? 13.483 -0.394 -11.610 1.00 97.19 115 LYS A C 1
ATOM 922 O O . LYS A 1 115 ? 12.668 -1.055 -12.251 1.00 97.19 115 LYS A O 1
ATOM 927 N N . TYR A 1 116 ? 13.894 -0.755 -10.402 1.00 98.06 116 TYR A N 1
ATOM 928 C CA . TYR A 1 116 ? 13.225 -1.804 -9.644 1.00 98.06 116 TYR A CA 1
ATOM 929 C C . TYR A 1 116 ? 11.959 -1.250 -9.000 1.00 98.06 116 TYR A C 1
ATOM 931 O O . TYR A 1 116 ? 11.951 -0.135 -8.478 1.00 98.06 116 TYR A O 1
ATOM 939 N N . ILE A 1 117 ? 10.898 -2.049 -9.018 1.00 97.12 117 ILE A N 1
ATOM 940 C CA . ILE A 1 117 ? 9.614 -1.762 -8.388 1.00 97.12 117 ILE A CA 1
ATOM 941 C C . ILE A 1 117 ? 9.274 -2.942 -7.491 1.00 97.12 117 ILE A C 1
ATOM 943 O O . ILE A 1 117 ? 9.248 -4.083 -7.944 1.00 97.12 117 ILE A O 1
ATOM 947 N N . MET A 1 118 ? 9.035 -2.657 -6.220 1.00 97.69 118 MET A N 1
ATOM 948 C CA . MET A 1 118 ? 8.422 -3.554 -5.255 1.00 97.69 118 MET A CA 1
ATOM 949 C C . MET A 1 118 ? 6.964 -3.126 -5.108 1.00 97.69 118 MET A C 1
ATOM 951 O O . MET A 1 118 ? 6.701 -1.963 -4.797 1.00 97.69 118 MET A O 1
ATOM 955 N N . ALA A 1 119 ? 6.040 -4.046 -5.363 1.00 97.75 119 ALA A N 1
ATOM 956 C CA . ALA A 1 119 ? 4.616 -3.866 -5.135 1.00 97.75 119 ALA A CA 1
ATOM 957 C C . ALA A 1 119 ? 4.161 -4.785 -4.007 1.00 97.75 119 ALA A C 1
ATOM 959 O O . ALA A 1 119 ? 4.379 -5.990 -4.091 1.00 97.75 119 ALA A O 1
ATOM 960 N N . CYS A 1 120 ? 3.495 -4.224 -3.003 1.00 97.94 120 CYS A N 1
ATOM 961 C CA . CYS A 1 120 ? 2.714 -4.966 -2.020 1.00 97.94 120 CYS A CA 1
ATOM 962 C C . CYS A 1 120 ? 1.229 -4.759 -2.305 1.00 97.94 120 CYS A C 1
ATOM 964 O O . CYS A 1 120 ? 0.764 -3.620 -2.363 1.00 97.94 120 CYS A O 1
ATOM 966 N N . LEU A 1 121 ? 0.496 -5.852 -2.480 1.00 97.75 121 LEU A N 1
ATOM 967 C CA . LEU A 1 121 ? -0.948 -5.849 -2.667 1.00 97.75 121 LEU A CA 1
ATOM 968 C C . LEU A 1 121 ? -1.636 -6.175 -1.347 1.00 97.75 121 LEU A C 1
ATOM 970 O O . LEU A 1 121 ? -1.222 -7.107 -0.664 1.00 97.75 121 LEU A O 1
ATOM 974 N N . TYR A 1 122 ? -2.689 -5.429 -1.015 1.00 96.12 122 TYR A N 1
ATOM 975 C CA . TYR A 1 122 ? -3.474 -5.598 0.210 1.00 96.12 122 TYR A CA 1
ATOM 976 C C . TYR A 1 122 ? -4.928 -5.927 -0.123 1.00 96.12 122 TYR A C 1
ATOM 978 O O . TYR A 1 122 ? -5.517 -5.272 -0.985 1.00 96.12 122 TYR A O 1
ATOM 986 N N . ARG A 1 123 ? -5.516 -6.906 0.580 1.00 95.25 123 ARG A N 1
ATOM 987 C CA . ARG A 1 123 ? -6.917 -7.335 0.405 1.00 95.25 123 ARG A CA 1
ATOM 988 C C . ARG A 1 123 ? -7.556 -7.775 1.739 1.00 95.25 123 ARG A C 1
ATOM 990 O O . ARG A 1 123 ? -6.851 -8.290 2.611 1.00 95.25 123 ARG A O 1
ATOM 997 N N . PRO A 1 124 ? -8.885 -7.643 1.909 1.00 93.75 124 PRO A N 1
ATOM 998 C CA . PRO A 1 124 ? -9.792 -6.812 1.118 1.00 93.75 124 PRO A CA 1
ATOM 999 C C . PRO A 1 124 ? -9.750 -5.357 1.579 1.00 93.75 124 PRO A C 1
ATOM 1001 O O . PRO A 1 124 ? -9.652 -5.071 2.775 1.00 93.75 124 PRO A O 1
ATOM 1004 N N . VAL A 1 125 ? -9.887 -4.431 0.641 1.00 88.94 125 VAL A N 1
ATOM 1005 C CA . VAL A 1 125 ? -10.040 -3.004 0.937 1.00 88.94 125 VAL A CA 1
ATOM 1006 C C . VAL A 1 125 ? -11.285 -2.435 0.281 1.00 88.94 125 VAL A C 1
ATOM 1008 O O . VAL A 1 125 ? -11.750 -2.931 -0.741 1.00 88.94 125 VAL A O 1
ATOM 1011 N N . VAL A 1 126 ? -11.804 -1.363 0.871 1.00 83.81 126 VAL A N 1
ATOM 1012 C CA . VAL A 1 126 ? -12.903 -0.598 0.283 1.00 83.81 126 VAL A CA 1
ATOM 1013 C C . VAL A 1 126 ? -12.299 0.494 -0.591 1.00 83.81 126 VAL A C 1
ATOM 1015 O O . VAL A 1 126 ? -11.514 1.316 -0.123 1.00 83.81 126 VAL A O 1
ATOM 1018 N N . LEU A 1 127 ? -12.646 0.498 -1.876 1.00 72.69 127 LEU A N 1
ATOM 1019 C CA . LEU A 1 127 ? -12.140 1.463 -2.855 1.00 72.69 127 LEU A CA 1
ATOM 1020 C C . LEU A 1 127 ? -12.928 2.786 -2.815 1.00 72.69 127 LEU A C 1
ATOM 1022 O O . LEU A 1 127 ? -13.398 3.261 -3.848 1.00 72.69 127 LEU A O 1
ATOM 1026 N N . ASP A 1 128 ? -13.066 3.398 -1.635 1.00 81.50 128 ASP A N 1
ATOM 1027 C CA . ASP A 1 128 ? -13.641 4.741 -1.489 1.00 81.50 128 ASP A CA 1
ATOM 1028 C C . ASP A 1 128 ? -12.605 5.726 -0.930 1.00 81.50 128 ASP A C 1
ATOM 1030 O O . ASP A 1 128 ? -12.175 5.670 0.221 1.00 81.50 128 ASP A O 1
ATOM 1034 N N . LYS A 1 129 ? -12.216 6.690 -1.767 1.00 75.12 129 LYS A N 1
ATOM 1035 C CA . LYS A 1 129 ? -11.258 7.745 -1.408 1.00 75.12 129 LYS A CA 1
ATOM 1036 C C . LYS A 1 129 ? -11.778 8.714 -0.342 1.00 75.12 129 LYS A C 1
ATOM 1038 O O . LYS A 1 129 ? -10.957 9.389 0.284 1.00 75.12 129 LYS A O 1
ATOM 1043 N N . ASN A 1 130 ? -13.094 8.806 -0.157 1.00 84.00 130 ASN A N 1
ATOM 1044 C CA . ASN A 1 130 ? -13.733 9.665 0.838 1.00 84.00 130 ASN A CA 1
ATOM 1045 C C . ASN A 1 130 ? -13.873 8.963 2.193 1.00 84.00 130 ASN A C 1
ATOM 1047 O O . ASN A 1 130 ? -14.094 9.631 3.207 1.00 84.00 130 ASN A O 1
ATOM 1051 N N . GLU A 1 131 ? -13.702 7.642 2.231 1.00 87.88 131 GLU A N 1
ATOM 1052 C CA . GLU A 1 131 ? -13.700 6.889 3.473 1.00 87.88 131 GLU A CA 1
ATOM 1053 C C . GLU A 1 131 ? -12.375 7.035 4.225 1.00 87.88 131 GLU A C 1
ATOM 1055 O O . GLU A 1 131 ? -11.288 7.252 3.666 1.00 87.88 131 GLU A O 1
ATOM 1060 N N . ARG A 1 132 ? -12.492 6.928 5.548 1.00 91.69 132 ARG A N 1
ATOM 1061 C CA . ARG A 1 132 ? -11.340 6.832 6.436 1.00 91.69 132 ARG A CA 1
ATOM 1062 C C . ARG A 1 132 ? -10.862 5.382 6.435 1.00 91.69 132 ARG A C 1
ATOM 1064 O O . ARG A 1 132 ? -11.695 4.482 6.492 1.00 91.69 132 ARG A O 1
ATOM 1071 N N . PRO A 1 133 ? -9.542 5.146 6.451 1.00 90.88 133 PRO A N 1
ATOM 1072 C CA . PRO A 1 133 ? -9.007 3.789 6.389 1.00 90.88 133 PRO A CA 1
ATOM 1073 C C . PRO A 1 133 ? -9.401 2.937 7.605 1.00 90.88 133 PRO A C 1
ATOM 1075 O O . PRO A 1 133 ? -9.373 1.711 7.548 1.00 90.88 133 PRO A O 1
ATOM 1078 N N . TYR A 1 134 ? -9.791 3.561 8.716 1.00 91.12 134 TYR A N 1
ATOM 1079 C CA . TYR A 1 134 ? -10.178 2.878 9.941 1.00 91.12 134 TYR A CA 1
ATOM 1080 C C . TYR A 1 134 ? -11.118 3.719 10.807 1.00 91.12 134 TYR A C 1
ATOM 1082 O O . TYR A 1 134 ? -11.269 4.916 10.574 1.00 91.12 134 TYR A O 1
ATOM 1090 N N . LYS A 1 135 ? -11.703 3.099 11.841 1.00 90.75 135 LYS A N 1
ATOM 1091 C CA . LYS A 1 135 ? -12.354 3.809 12.948 1.00 90.75 135 LYS A CA 1
ATOM 1092 C C . LYS A 1 135 ? -11.337 4.156 14.032 1.00 90.75 135 LYS A C 1
ATOM 1094 O O . LYS A 1 135 ? -10.627 3.274 14.527 1.00 90.75 135 LYS A O 1
ATOM 1099 N N . ASN A 1 136 ? -11.260 5.440 14.367 1.00 91.00 136 ASN A N 1
ATOM 1100 C CA . ASN A 1 136 ? -10.397 5.949 15.424 1.00 91.00 136 ASN A CA 1
ATOM 1101 C C . ASN A 1 136 ? -10.992 5.663 16.808 1.00 91.00 136 ASN A C 1
ATOM 1103 O O . ASN A 1 136 ? -12.156 5.972 17.050 1.00 91.00 136 ASN A O 1
ATOM 1107 N N . GLY A 1 137 ? -10.188 5.114 17.715 1.00 90.56 137 GLY A N 1
ATOM 1108 C CA . GLY A 1 137 ? -10.592 4.812 19.086 1.00 90.56 137 GLY A CA 1
ATOM 1109 C C . GLY A 1 137 ? -9.653 3.825 19.775 1.00 90.56 137 GLY A C 1
ATOM 1110 O O . GLY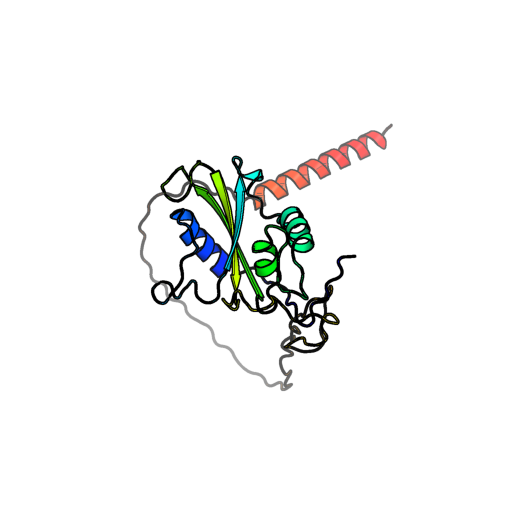 A 1 137 ? -8.535 3.584 19.316 1.00 90.56 137 GLY A O 1
ATOM 1111 N N . THR A 1 138 ? -10.103 3.253 20.893 1.00 90.75 138 THR A N 1
ATOM 1112 C CA . THR A 1 138 ? -9.301 2.307 21.681 1.00 90.75 138 THR A CA 1
ATOM 1113 C C . THR A 1 138 ? -8.996 1.051 20.862 1.00 90.75 138 THR A C 1
ATOM 1115 O O . THR A 1 138 ? -9.938 0.428 20.363 1.00 90.75 138 THR A O 1
ATOM 1118 N N . PRO A 1 139 ? -7.723 0.637 20.732 1.00 90.19 139 PRO A N 1
ATOM 1119 C CA . PRO A 1 139 ? -7.368 -0.584 20.024 1.00 90.19 139 PRO A CA 1
ATOM 1120 C C . PRO A 1 139 ? -8.149 -1.799 20.487 1.00 90.19 139 PRO A C 1
ATOM 1122 O O . PRO A 1 139 ? -8.402 -1.972 21.677 1.00 90.19 139 PRO A O 1
ATOM 1125 N N . CYS A 1 140 ? -8.516 -2.636 19.524 1.00 89.06 140 CYS A N 1
ATOM 1126 C CA . CYS A 1 140 ? -9.231 -3.887 19.735 1.00 89.06 140 CYS A CA 1
ATOM 1127 C C . CYS A 1 140 ? -10.627 -3.776 20.385 1.00 89.06 140 CYS A C 1
ATOM 1129 O O . CYS A 1 140 ? -11.238 -4.797 20.697 1.00 89.06 140 CYS A O 1
ATOM 1131 N N . SER A 1 141 ? -11.168 -2.564 20.563 1.00 90.38 141 SER A N 1
ATOM 1132 C CA . SER A 1 141 ? -12.506 -2.358 21.142 1.00 90.38 141 SER A CA 1
ATOM 1133 C C . SER A 1 141 ? -13.658 -2.773 20.218 1.00 90.38 141 SER A C 1
ATOM 1135 O O . SER A 1 141 ? -14.761 -3.011 20.701 1.00 90.38 141 SER A O 1
ATOM 1137 N N . GLU A 1 142 ? -13.401 -2.913 18.914 1.00 90.94 142 GLU A N 1
ATOM 1138 C CA . GLU A 1 142 ? -14.373 -3.366 17.908 1.00 90.94 142 GLU A CA 1
ATOM 1139 C C . GLU A 1 142 ? -13.814 -4.523 17.055 1.00 90.94 142 GLU A C 1
ATOM 1141 O O . GLU A 1 142 ? -14.047 -4.603 15.848 1.00 90.94 142 GLU A O 1
ATOM 1146 N N . CYS A 1 143 ? -13.046 -5.439 17.655 1.00 89.06 143 CYS A N 1
ATOM 1147 C CA . CYS A 1 143 ? -12.544 -6.599 16.920 1.00 89.06 143 CYS A CA 1
ATOM 1148 C C . CYS A 1 143 ? -13.684 -7.525 16.444 1.00 89.06 143 CYS A C 1
ATOM 1150 O O . CYS A 1 143 ? -14.507 -7.958 17.253 1.00 89.06 143 CYS A O 1
ATOM 1152 N N . PRO A 1 144 ? -13.707 -7.918 15.155 1.00 85.06 144 PRO A N 1
ATOM 1153 C CA . PRO A 1 144 ? -14.819 -8.681 14.580 1.00 85.06 144 PRO A CA 1
ATOM 1154 C C . PRO A 1 144 ? -14.927 -10.136 15.068 1.00 85.06 144 PRO A C 1
ATOM 1156 O O . PRO A 1 144 ? -15.984 -10.741 14.918 1.00 85.06 144 PRO A O 1
ATOM 1159 N N . PHE A 1 145 ? -13.865 -10.711 15.649 1.00 82.62 145 PHE A N 1
ATOM 1160 C CA . PHE A 1 145 ? -13.811 -12.129 16.058 1.00 82.62 145 PHE A CA 1
ATOM 1161 C C . PHE A 1 145 ? -13.703 -12.334 17.577 1.00 82.62 145 PHE A C 1
ATOM 1163 O O . PHE A 1 145 ? -13.417 -13.441 18.031 1.00 82.62 145 PHE A O 1
ATOM 1170 N N . GLY A 1 146 ? -13.928 -11.280 18.364 1.00 78.56 146 GLY A N 1
ATOM 1171 C CA . GLY A 1 146 ? -13.776 -11.297 19.820 1.00 78.56 146 GLY A CA 1
ATOM 1172 C C . GLY A 1 146 ? -12.616 -10.426 20.313 1.00 78.56 146 GLY A C 1
ATOM 1173 O O . GLY A 1 146 ? -11.939 -9.791 19.510 1.00 78.56 146 GLY A O 1
ATOM 1174 N N . PRO A 1 147 ? -12.388 -10.370 21.636 1.00 76.38 147 PRO A N 1
ATOM 1175 C CA . PRO A 1 147 ? -11.521 -9.374 22.276 1.00 76.38 147 PRO A CA 1
ATOM 1176 C C . PRO A 1 147 ? -10.017 -9.661 22.145 1.00 76.38 147 PRO A C 1
ATOM 1178 O O . PRO A 1 147 ? -9.212 -8.969 22.767 1.00 76.38 147 PRO A O 1
ATOM 1181 N N . ASP A 1 148 ? -9.626 -10.698 21.401 1.00 85.31 148 ASP A N 1
ATOM 1182 C CA . ASP A 1 148 ? -8.229 -11.112 21.324 1.00 85.31 148 ASP A CA 1
ATOM 1183 C C . ASP A 1 148 ? -7.403 -10.037 20.607 1.00 85.31 148 ASP A C 1
ATOM 1185 O O . ASP A 1 148 ? -7.644 -9.690 19.446 1.00 85.31 148 ASP A O 1
ATOM 1189 N N . CYS A 1 149 ? -6.426 -9.506 21.339 1.00 87.25 149 CYS A N 1
ATOM 1190 C CA . CYS A 1 149 ? -5.643 -8.350 20.944 1.00 87.25 149 CYS A CA 1
ATOM 1191 C C . CYS A 1 149 ? -4.155 -8.640 21.129 1.00 87.25 149 CYS A C 1
ATOM 1193 O O . CYS A 1 149 ? -3.690 -8.864 22.249 1.00 87.25 149 CYS A O 1
ATOM 1195 N N . ASN A 1 150 ? -3.393 -8.599 20.040 1.00 86.62 150 ASN A N 1
ATOM 1196 C CA . ASN A 1 150 ? -1.941 -8.723 20.057 1.00 86.62 150 ASN A CA 1
ATOM 1197 C C . ASN A 1 150 ? -1.329 -7.454 19.461 1.00 86.62 150 ASN A C 1
ATOM 1199 O O . ASN A 1 150 ? -1.663 -7.075 18.345 1.00 86.62 150 ASN A O 1
ATOM 1203 N N . HIS A 1 151 ? -0.461 -6.774 20.216 1.00 85.88 151 HIS A N 1
ATOM 1204 C CA . HIS A 1 151 ? 0.211 -5.543 19.778 1.00 85.88 151 HIS A CA 1
ATOM 1205 C C . HIS A 1 151 ? -0.744 -4.495 19.167 1.00 85.88 151 HIS A C 1
ATOM 1207 O O . HIS A 1 151 ? -0.424 -3.874 18.154 1.00 85.88 151 HIS A O 1
ATOM 1213 N N . ASN A 1 152 ? -1.907 -4.280 19.798 1.00 87.56 152 ASN A N 1
ATOM 1214 C CA . ASN A 1 152 ? -2.974 -3.384 19.326 1.00 87.56 152 ASN A CA 1
ATOM 1215 C C . ASN A 1 152 ? -3.639 -3.821 18.004 1.00 87.56 152 ASN A C 1
ATOM 1217 O O . ASN A 1 152 ? -4.159 -2.980 17.271 1.00 87.56 152 ASN A O 1
ATOM 1221 N N . GLN A 1 153 ? -3.626 -5.122 17.699 1.00 86.19 153 GLN A N 1
ATOM 1222 C CA . GLN A 1 153 ? -4.233 -5.710 16.506 1.00 86.19 153 GLN A CA 1
ATOM 1223 C C . GLN A 1 153 ? -5.157 -6.874 16.876 1.00 86.19 153 GLN A C 1
ATOM 1225 O O . GLN A 1 153 ? -4.835 -7.695 17.735 1.00 86.19 153 GLN A O 1
ATOM 1230 N N . CYS A 1 154 ? -6.293 -6.960 16.193 1.00 87.44 154 CYS A N 1
ATOM 1231 C CA . CYS A 1 154 ? -7.252 -8.045 16.288 1.00 87.44 154 CYS A CA 1
ATOM 1232 C C . CYS A 1 154 ? -6.655 -9.335 15.732 1.00 87.44 154 CYS A C 1
ATOM 1234 O O . CYS A 1 154 ? -6.280 -9.402 14.555 1.00 87.44 154 CYS A O 1
ATOM 1236 N N . THR A 1 155 ? -6.648 -10.375 16.558 1.00 85.12 155 THR A N 1
ATOM 1237 C CA . THR A 1 155 ? -6.245 -11.728 16.163 1.00 85.12 155 THR A CA 1
ATOM 1238 C C . THR A 1 155 ? -7.457 -12.645 16.114 1.00 85.12 155 THR A C 1
ATOM 1240 O O . THR A 1 155 ? -8.349 -12.544 16.952 1.00 85.12 155 THR A O 1
ATOM 1243 N N . GLN A 1 156 ? -7.497 -13.567 15.151 1.00 77.94 156 GLN A N 1
ATOM 1244 C CA . GLN A 1 156 ? -8.473 -14.651 15.209 1.00 77.94 156 GLN A CA 1
ATOM 1245 C C . GLN A 1 156 ? -8.065 -15.620 16.317 1.00 77.94 156 GLN A C 1
ATOM 1247 O O . GLN A 1 156 ? -6.911 -16.047 16.387 1.00 77.94 156 GLN A O 1
ATOM 1252 N N . LYS A 1 157 ? -9.017 -15.986 17.173 1.00 64.56 157 LYS A N 1
ATOM 1253 C CA . LYS A 1 157 ? -8.823 -17.048 18.154 1.00 64.56 157 LYS A CA 1
ATOM 1254 C C . LYS A 1 157 ? -8.525 -18.334 17.387 1.00 64.56 157 LYS A C 1
ATOM 1256 O O . LYS A 1 157 ? -9.397 -18.835 16.675 1.00 64.56 157 LYS A O 1
ATOM 1261 N N . GLN A 1 158 ? -7.307 -18.871 17.497 1.00 51.03 158 GLN A N 1
ATOM 1262 C CA . GLN A 1 158 ? -7.041 -20.235 17.045 1.00 51.03 158 GLN A CA 1
ATOM 1263 C C . GLN A 1 158 ? -7.898 -21.145 17.918 1.00 51.03 158 GLN A C 1
ATOM 1265 O O . GLN A 1 158 ? -7.527 -21.487 19.039 1.00 51.03 158 GLN A O 1
ATOM 1270 N N . THR A 1 159 ? -9.081 -21.500 17.425 1.00 44.09 159 THR A N 1
ATOM 1271 C CA . THR A 1 159 ? -9.837 -22.595 18.011 1.00 44.09 159 THR A CA 1
ATOM 1272 C C . THR A 1 159 ? -8.999 -23.818 17.696 1.00 44.09 159 THR A C 1
ATOM 1274 O O . THR A 1 159 ? -9.041 -24.342 16.585 1.00 44.09 159 THR A O 1
ATOM 1277 N N . THR A 1 160 ? -8.148 -24.219 18.641 1.00 37.03 160 THR A N 1
ATOM 1278 C CA . THR A 1 160 ? -7.575 -25.556 18.636 1.00 37.03 160 THR A CA 1
ATOM 1279 C C . THR A 1 160 ? -8.777 -26.461 18.461 1.00 37.03 160 THR A C 1
ATOM 1281 O O . THR A 1 160 ? -9.710 -26.401 19.264 1.00 37.03 160 THR A O 1
ATOM 1284 N N . ALA A 1 161 ? -8.826 -27.193 17.353 1.00 39.97 161 ALA A N 1
ATOM 1285 C CA . ALA A 1 161 ? -9.852 -28.185 17.130 1.00 39.97 161 ALA A CA 1
ATOM 1286 C C . ALA A 1 161 ? -9.683 -29.240 18.227 1.00 39.97 161 ALA A C 1
ATOM 1288 O O . ALA A 1 161 ? -8.958 -30.222 18.067 1.00 39.97 161 ALA A O 1
ATOM 1289 N N . THR A 1 162 ? -10.309 -29.006 19.381 1.00 33.75 162 THR A N 1
ATOM 1290 C CA . THR A 1 162 ? -10.522 -30.018 20.400 1.00 33.75 162 THR A CA 1
ATOM 1291 C C . THR A 1 162 ? -11.500 -30.983 19.769 1.00 33.75 162 THR A C 1
ATOM 1293 O O . THR A 1 162 ? -12.717 -30.814 19.810 1.00 33.75 162 THR A O 1
ATOM 1296 N N . THR A 1 163 ? -10.912 -31.958 19.087 1.00 32.44 163 THR A N 1
ATOM 1297 C CA . THR A 1 163 ? -11.569 -33.184 18.669 1.00 32.44 163 THR A CA 1
ATOM 1298 C C . THR A 1 163 ? -12.374 -33.680 19.871 1.00 32.44 163 THR A C 1
ATOM 1300 O O . THR A 1 163 ? -11.799 -33.801 20.957 1.00 32.44 163 THR A O 1
ATOM 1303 N N . PRO A 1 164 ? -13.686 -33.935 19.745 1.00 37.38 164 PRO A N 1
ATOM 1304 C CA . PRO A 1 164 ? -14.426 -34.586 20.808 1.00 37.38 164 PRO A CA 1
ATOM 1305 C C . PRO A 1 164 ? -13.823 -35.979 20.993 1.00 37.38 164 PRO A C 1
ATOM 1307 O O . PRO A 1 164 ? -13.999 -36.859 20.152 1.00 37.38 164 PRO A O 1
ATOM 1310 N N . THR A 1 165 ? -13.077 -36.182 22.078 1.00 28.86 165 THR A N 1
ATOM 1311 C CA . THR A 1 165 ? -12.693 -37.520 22.529 1.00 28.86 165 THR A CA 1
ATOM 1312 C C . THR A 1 165 ? -13.959 -38.210 23.023 1.00 28.86 165 THR A C 1
ATOM 1314 O O . THR A 1 165 ? -14.308 -38.141 24.199 1.00 28.86 165 THR A O 1
ATOM 1317 N N . THR A 1 166 ? -14.680 -38.860 22.112 1.00 29.75 166 THR A N 1
ATOM 1318 C CA . THR A 1 166 ? -15.650 -39.890 22.473 1.00 29.75 166 THR A CA 1
ATOM 1319 C C . THR A 1 166 ? -14.867 -41.164 22.755 1.00 29.75 166 THR A C 1
ATOM 1321 O O . THR A 1 166 ? -14.402 -41.856 21.853 1.00 29.75 166 THR A O 1
ATOM 1324 N N . SER A 1 167 ? -14.697 -41.456 24.039 1.00 35.41 167 SER A N 1
ATOM 1325 C CA . SER A 1 167 ? -14.367 -42.788 24.526 1.00 35.41 167 SER A CA 1
ATOM 1326 C C . SER A 1 167 ? -15.404 -43.788 24.021 1.00 35.41 167 SER A C 1
ATOM 1328 O O . SER A 1 167 ? -16.586 -43.609 24.303 1.00 35.41 167 SER A O 1
ATOM 1330 N N . ASN A 1 168 ? -14.959 -44.821 23.302 1.00 30.80 168 ASN A N 1
ATOM 1331 C CA . ASN A 1 168 ? -15.435 -46.195 23.467 1.00 30.80 168 ASN A CA 1
ATOM 1332 C C . ASN A 1 168 ? -14.518 -47.185 22.733 1.00 30.80 168 ASN A C 1
ATOM 1334 O O . ASN A 1 168 ? -14.327 -47.122 21.522 1.00 30.80 168 ASN A O 1
ATOM 1338 N N . SER A 1 169 ? -13.967 -48.116 23.510 1.00 31.05 169 SER A N 1
ATOM 1339 C CA . SER A 1 169 ? -13.222 -49.287 23.057 1.00 31.05 169 SER A CA 1
ATOM 1340 C C . SER A 1 169 ? -14.181 -50.369 22.570 1.00 31.05 169 SER A C 1
ATOM 1342 O O . SER A 1 169 ? -15.008 -50.815 23.360 1.00 31.05 169 SER A O 1
ATOM 1344 N N . THR A 1 170 ? -14.011 -50.897 21.354 1.00 29.45 170 THR A N 1
ATOM 1345 C CA . THR A 1 170 ? -14.113 -52.350 21.107 1.00 29.45 170 THR A CA 1
ATOM 1346 C C . THR A 1 170 ? -13.349 -52.757 19.840 1.00 29.45 170 THR A C 1
ATOM 1348 O O . THR A 1 170 ? -13.324 -52.054 18.837 1.00 29.45 170 THR A O 1
ATOM 1351 N N . ILE A 1 171 ? -12.691 -53.904 19.966 1.00 31.91 171 ILE A N 1
ATOM 1352 C CA . ILE A 1 171 ? -11.802 -54.637 19.059 1.00 31.91 171 ILE A CA 1
ATOM 1353 C C . ILE A 1 171 ? -12.500 -55.073 17.753 1.00 31.91 171 ILE A C 1
ATOM 1355 O O . ILE A 1 171 ? -13.609 -55.589 17.821 1.00 31.91 171 ILE A O 1
ATOM 1359 N N . SER A 1 172 ? -11.822 -54.966 16.595 1.00 27.00 172 SER A N 1
ATOM 1360 C CA . SER A 1 172 ? -11.400 -56.124 15.767 1.00 27.00 172 SER A CA 1
ATOM 1361 C C . SER A 1 172 ? -11.104 -55.799 14.285 1.00 27.00 172 SER A C 1
ATOM 1363 O O . SER A 1 172 ? -11.952 -55.298 13.554 1.00 27.00 172 SER A O 1
ATOM 1365 N N . THR A 1 173 ? -9.928 -56.278 13.853 1.00 26.19 173 THR A N 1
ATOM 1366 C CA . THR A 1 173 ? -9.553 -56.835 12.529 1.00 26.19 173 THR A CA 1
ATOM 1367 C C . THR A 1 173 ? -9.356 -55.940 11.293 1.00 26.19 173 THR A C 1
ATOM 1369 O O . THR A 1 173 ? -10.290 -55.480 10.649 1.00 26.19 173 THR A O 1
ATOM 1372 N N . MET A 1 174 ? -8.073 -55.859 10.909 1.00 29.98 174 MET A N 1
ATOM 1373 C CA . MET A 1 174 ? -7.517 -55.690 9.554 1.00 29.98 174 MET A CA 1
ATOM 1374 C C . MET A 1 174 ? -8.111 -56.694 8.541 1.00 29.98 174 MET A C 1
ATOM 1376 O O . MET A 1 174 ? -8.478 -57.803 8.935 1.00 29.98 174 MET A O 1
ATOM 1380 N N . PRO A 1 175 ? -8.100 -56.368 7.232 1.00 34.00 175 PRO A N 1
ATOM 1381 C CA . PRO A 1 175 ? -7.032 -56.911 6.388 1.00 34.00 175 PRO A CA 1
ATOM 1382 C C . PRO A 1 175 ? -6.414 -55.941 5.361 1.00 34.00 175 PRO A C 1
ATOM 1384 O O . PRO A 1 175 ? -6.939 -54.892 5.006 1.00 34.00 175 PRO A O 1
ATOM 1387 N N . THR A 1 176 ? -5.237 -56.389 4.942 1.00 26.14 176 THR A N 1
ATOM 1388 C CA . THR A 1 176 ? -4.215 -55.938 3.991 1.00 26.14 176 THR A CA 1
ATOM 1389 C C . THR A 1 176 ? -4.652 -55.596 2.558 1.00 26.14 176 THR A C 1
ATOM 1391 O O . THR A 1 176 ? -5.619 -56.141 2.036 1.00 26.14 176 THR A O 1
ATOM 1394 N N . SER A 1 177 ? -3.819 -54.748 1.932 1.00 27.69 177 SER A N 1
ATOM 1395 C CA . SER A 1 177 ? -3.735 -54.310 0.523 1.00 27.69 177 SER A CA 1
ATOM 1396 C C . SER A 1 177 ? -3.810 -55.430 -0.537 1.00 27.69 177 SER A C 1
ATOM 1398 O O . SER A 1 177 ? -3.670 -56.607 -0.203 1.00 27.69 177 SER A O 1
ATOM 1400 N N . PRO A 1 178 ? -3.915 -55.082 -1.839 1.00 32.75 178 PRO A N 1
ATOM 1401 C CA . PRO A 1 178 ? -2.685 -54.850 -2.613 1.00 32.75 178 PRO A CA 1
ATOM 1402 C C . PRO A 1 178 ? -2.725 -53.695 -3.632 1.00 32.75 178 PRO A C 1
ATOM 1404 O O . PRO A 1 178 ? -3.743 -53.350 -4.224 1.00 32.75 178 PRO A O 1
ATOM 1407 N N . SER A 1 179 ? -1.528 -53.155 -3.850 1.00 26.83 179 SER A N 1
ATOM 1408 C CA . SER A 1 179 ? -1.118 -52.220 -4.894 1.00 26.83 179 SER A CA 1
ATOM 1409 C C . SER A 1 179 ? -1.246 -52.781 -6.318 1.00 26.83 179 SER A C 1
ATOM 1411 O O . SER A 1 179 ? -1.024 -53.965 -6.547 1.00 26.83 179 SER A O 1
ATOM 1413 N N . SER A 1 180 ? -1.459 -51.892 -7.290 1.00 26.03 180 SER A N 1
ATOM 1414 C CA . SER A 1 180 ? -0.970 -51.983 -8.684 1.00 26.03 180 SER A CA 1
ATOM 1415 C C . SER A 1 180 ? -1.058 -50.560 -9.271 1.00 26.03 180 SER A C 1
ATOM 1417 O O . SER A 1 180 ? -2.088 -49.918 -9.128 1.00 26.03 180 SER A O 1
ATOM 1419 N N . SER A 1 181 ? -0.002 -49.840 -9.667 1.00 27.16 181 SER A N 1
ATOM 1420 C CA . SER A 1 181 ? 1.122 -50.042 -10.602 1.00 27.16 181 SER A CA 1
ATOM 1421 C C . SER A 1 181 ? 0.738 -50.012 -12.085 1.00 27.16 181 SER A C 1
ATOM 1423 O O . SER A 1 181 ? 0.464 -51.052 -12.676 1.00 27.16 181 SER A O 1
ATOM 1425 N N . THR A 1 182 ? 0.808 -48.828 -12.700 1.00 26.67 182 THR A N 1
ATOM 1426 C CA . THR A 1 182 ? 1.205 -48.559 -14.106 1.00 26.67 182 THR A CA 1
ATOM 1427 C C . THR A 1 182 ? 1.238 -47.025 -14.260 1.00 26.67 182 THR A C 1
ATOM 1429 O O . THR A 1 182 ? 0.306 -46.369 -13.825 1.00 26.67 182 THR A O 1
ATOM 1432 N N . GLY A 1 183 ? 2.255 -46.312 -14.749 1.00 24.08 183 GLY A N 1
ATOM 1433 C CA . GLY A 1 183 ? 3.417 -46.660 -15.560 1.00 24.08 183 GLY A CA 1
ATOM 1434 C C . GLY A 1 183 ? 3.286 -46.050 -16.962 1.00 24.08 183 GLY A C 1
ATOM 1435 O O . GLY A 1 183 ? 2.751 -46.731 -17.821 1.00 24.08 183 GLY A O 1
ATOM 1436 N N . SER A 1 184 ? 3.728 -44.793 -17.165 1.00 25.58 184 SER A N 1
ATOM 1437 C CA . SER A 1 184 ? 4.446 -44.265 -18.361 1.00 25.58 184 SER A CA 1
ATOM 1438 C C . SER A 1 184 ? 4.460 -42.722 -18.383 1.00 25.58 184 SER A C 1
ATOM 1440 O O . SER A 1 184 ? 3.412 -42.093 -18.356 1.00 25.58 184 SER A O 1
ATOM 1442 N N . SER A 1 185 ? 5.629 -42.083 -18.232 1.00 27.11 185 SER A N 1
ATOM 1443 C CA . SER A 1 185 ? 6.544 -41.586 -19.297 1.00 27.11 185 SER A CA 1
ATOM 1444 C C . SER A 1 185 ? 6.139 -40.192 -19.818 1.00 27.11 185 SER A C 1
ATOM 1446 O O . SER A 1 185 ? 5.176 -40.065 -20.556 1.00 27.11 185 SER A O 1
ATOM 1448 N N . LYS A 1 186 ? 6.736 -39.104 -19.310 1.00 26.27 186 LYS A N 1
ATOM 1449 C CA . LYS A 1 186 ? 8.014 -38.463 -19.716 1.00 26.27 186 LYS A CA 1
ATOM 1450 C C . LYS A 1 186 ? 7.874 -37.536 -20.938 1.00 26.27 186 LYS A C 1
ATOM 1452 O O . LYS A 1 186 ? 7.781 -38.005 -22.064 1.00 26.27 186 LYS A O 1
ATOM 1457 N N . SER A 1 187 ? 8.003 -36.228 -20.701 1.00 25.45 187 SER A N 1
ATOM 1458 C CA . SER A 1 187 ? 8.568 -35.273 -21.663 1.00 25.45 187 SER A CA 1
ATOM 1459 C C . SER A 1 187 ? 9.399 -34.230 -20.907 1.00 25.45 187 SER A C 1
ATOM 1461 O O . SER A 1 187 ? 9.015 -33.781 -19.831 1.00 25.45 187 SER A O 1
ATOM 1463 N N . THR A 1 188 ? 10.587 -33.942 -21.434 1.00 24.77 188 THR A N 1
ATOM 1464 C CA . THR A 1 188 ? 11.737 -33.307 -20.774 1.00 24.77 188 THR A CA 1
ATOM 1465 C C . THR A 1 188 ? 12.146 -32.055 -21.553 1.00 24.77 188 THR A C 1
ATOM 1467 O O . THR A 1 188 ? 12.319 -32.143 -22.766 1.00 24.77 188 THR A O 1
ATOM 1470 N N . SER A 1 189 ? 12.360 -30.921 -20.874 1.00 26.42 189 SER A N 1
ATOM 1471 C CA . SER A 1 189 ? 13.186 -29.783 -21.337 1.00 26.42 189 SER A CA 1
ATOM 1472 C C . SER A 1 189 ? 13.459 -28.805 -20.168 1.00 26.42 189 SER A C 1
ATOM 1474 O O . SER A 1 189 ? 12.756 -28.900 -19.166 1.00 26.42 189 SER A O 1
ATOM 1476 N N . PRO A 1 190 ? 14.493 -27.942 -20.209 1.00 30.84 190 PRO A N 1
ATOM 1477 C CA . PRO A 1 190 ? 15.691 -28.085 -19.381 1.00 30.84 190 PRO A CA 1
ATOM 1478 C C . PRO A 1 190 ? 15.643 -27.280 -18.077 1.00 30.84 190 PRO A C 1
ATOM 1480 O O . PRO A 1 190 ? 15.255 -26.115 -18.046 1.00 30.84 190 PRO A O 1
ATOM 1483 N N . GLU A 1 191 ? 16.126 -27.915 -17.014 1.00 27.75 191 GLU A N 1
ATOM 1484 C CA . GLU A 1 191 ? 16.312 -27.363 -15.675 1.00 27.75 191 GLU A CA 1
ATOM 1485 C C . GLU A 1 191 ? 17.667 -26.636 -15.583 1.00 27.75 191 GLU A C 1
ATOM 1487 O O . GLU A 1 191 ? 18.716 -27.217 -15.864 1.00 27.75 191 GLU A O 1
ATOM 1492 N N . GLN A 1 192 ? 17.641 -25.356 -15.198 1.00 29.42 192 GLN A N 1
ATOM 1493 C CA . GLN A 1 192 ? 18.816 -24.550 -14.844 1.00 29.42 192 GLN A CA 1
ATOM 1494 C C . GLN A 1 192 ? 18.828 -24.359 -13.309 1.00 29.42 192 GLN A C 1
ATOM 1496 O O . GLN A 1 192 ? 17.758 -24.193 -12.718 1.00 29.42 192 GLN A O 1
ATOM 1501 N N . PRO A 1 193 ? 19.993 -24.439 -12.632 1.00 32.75 193 PRO A N 1
ATOM 1502 C CA . PRO A 1 193 ? 20.064 -24.928 -11.257 1.00 32.75 193 PRO A CA 1
ATOM 1503 C C . PRO A 1 193 ? 19.525 -23.929 -10.231 1.00 32.75 193 PRO A C 1
ATOM 1505 O O . PRO A 1 193 ? 20.061 -22.836 -10.053 1.00 32.75 193 PRO A O 1
ATOM 1508 N N . THR A 1 194 ? 18.504 -24.353 -9.489 1.00 34.84 194 THR A N 1
ATOM 1509 C CA . THR A 1 194 ? 18.058 -23.716 -8.246 1.00 34.84 194 THR A CA 1
ATOM 1510 C C . THR A 1 194 ? 18.861 -24.305 -7.090 1.00 34.84 194 THR A C 1
ATOM 1512 O O . THR A 1 194 ? 18.507 -25.319 -6.492 1.00 34.84 194 THR A O 1
ATOM 1515 N N . THR A 1 195 ? 19.982 -23.674 -6.749 1.00 39.56 195 THR A N 1
ATOM 1516 C CA . THR A 1 195 ? 20.643 -23.941 -5.471 1.00 39.56 195 THR A CA 1
ATOM 1517 C C . THR A 1 195 ? 19.783 -23.346 -4.358 1.00 39.56 195 THR A C 1
ATOM 1519 O O . THR A 1 195 ? 19.688 -22.133 -4.190 1.00 39.56 195 THR A O 1
ATOM 1522 N N . SER A 1 196 ? 19.093 -24.211 -3.609 1.00 41.56 196 SER A N 1
ATOM 1523 C CA . SER A 1 196 ? 18.251 -23.781 -2.492 1.00 41.56 196 SER A CA 1
ATOM 1524 C C . SER A 1 196 ? 19.096 -23.019 -1.463 1.00 41.56 196 SER A C 1
ATOM 1526 O O . SER A 1 196 ? 20.106 -23.527 -0.973 1.00 41.56 196 SER A O 1
ATOM 1528 N N . VAL A 1 197 ? 18.643 -21.825 -1.087 1.00 51.25 197 VAL A N 1
ATOM 1529 C CA . VAL A 1 197 ? 19.252 -20.960 -0.059 1.00 51.25 197 VAL A CA 1
ATOM 1530 C C . VAL A 1 197 ? 19.377 -21.678 1.305 1.00 51.25 197 VAL A C 1
ATOM 1532 O O . VAL A 1 197 ? 20.198 -21.311 2.143 1.00 51.25 197 VAL A O 1
ATOM 1535 N N . SER A 1 198 ? 18.638 -22.776 1.500 1.00 44.50 198 SER A N 1
ATOM 1536 C CA . SER A 1 198 ? 18.661 -23.617 2.703 1.00 44.50 198 SER A CA 1
ATOM 1537 C C . SER A 1 198 ? 19.986 -24.366 2.931 1.00 44.50 198 SER A C 1
ATOM 1539 O O . SER A 1 198 ? 20.402 -24.534 4.079 1.00 44.50 198 SER A O 1
ATOM 1541 N N . SER A 1 199 ? 20.694 -24.789 1.873 1.00 43.75 199 SER A N 1
ATOM 1542 C CA . SER A 1 199 ? 21.948 -25.552 2.024 1.00 43.75 199 SER A CA 1
ATOM 1543 C C . SER A 1 199 ? 23.153 -24.661 2.345 1.00 43.75 199 SER A C 1
ATOM 1545 O O . SER A 1 199 ? 24.038 -25.070 3.097 1.00 43.75 199 SER A O 1
ATOM 1547 N N . GLN A 1 200 ? 23.151 -23.419 1.855 1.00 47.53 200 GLN A N 1
ATOM 1548 C CA . GLN A 1 200 ? 24.204 -22.430 2.113 1.00 47.53 200 GLN A CA 1
ATOM 1549 C C . GLN A 1 200 ? 24.182 -21.932 3.568 1.00 47.53 200 GLN A C 1
ATOM 1551 O O . GLN A 1 200 ? 25.232 -21.729 4.174 1.00 47.53 200 GLN A O 1
ATOM 1556 N N . LEU A 1 201 ? 22.997 -21.819 4.181 1.00 49.25 201 LEU A N 1
ATOM 1557 C CA . LEU A 1 201 ? 22.873 -21.343 5.563 1.00 49.25 201 LEU A CA 1
ATOM 1558 C C . LEU A 1 201 ? 23.355 -22.376 6.602 1.00 49.25 201 LEU A C 1
ATOM 1560 O O . LEU A 1 201 ? 23.900 -22.004 7.641 1.00 49.25 201 LEU A O 1
ATOM 1564 N N . ARG A 1 202 ? 23.222 -23.678 6.307 1.00 51.34 202 ARG A N 1
ATOM 1565 C CA . ARG A 1 202 ? 23.729 -24.755 7.180 1.00 51.34 202 ARG A CA 1
ATOM 1566 C C . ARG A 1 202 ? 25.256 -24.858 7.148 1.00 51.34 202 ARG A C 1
ATOM 1568 O O . ARG A 1 202 ? 25.867 -25.081 8.189 1.00 51.34 202 ARG A O 1
ATOM 1575 N N . ALA A 1 203 ? 25.880 -24.637 5.990 1.00 50.62 203 ALA A N 1
ATOM 1576 C CA . ALA A 1 203 ? 27.337 -24.695 5.849 1.00 50.62 203 ALA A CA 1
ATOM 1577 C C . ALA A 1 203 ? 28.059 -23.564 6.611 1.00 50.62 203 ALA A C 1
ATOM 1579 O O . ALA A 1 203 ? 29.110 -23.796 7.207 1.00 50.62 203 ALA A O 1
ATOM 1580 N N . ILE A 1 204 ? 27.471 -22.362 6.660 1.00 56.12 204 ILE A N 1
ATOM 1581 C CA . ILE A 1 204 ? 28.060 -21.207 7.361 1.00 56.12 204 ILE A CA 1
ATOM 1582 C C . I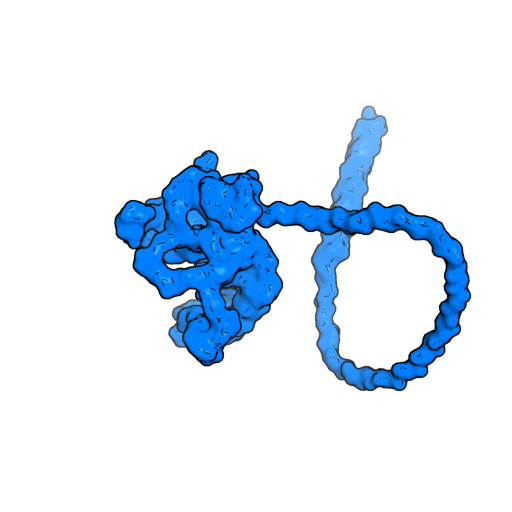LE A 1 204 ? 27.983 -21.379 8.888 1.00 56.12 204 ILE A C 1
ATOM 1584 O O . ILE A 1 204 ? 28.926 -21.031 9.597 1.00 56.12 204 ILE A O 1
ATOM 1588 N N . SER A 1 205 ? 26.907 -21.983 9.405 1.00 57.56 205 SER A N 1
ATOM 1589 C CA . SER A 1 205 ? 26.750 -22.224 10.847 1.00 57.56 205 SER A CA 1
ATOM 1590 C C . SER A 1 205 ? 27.800 -23.196 11.404 1.00 57.56 205 SER A C 1
ATOM 1592 O O . SER A 1 205 ? 28.367 -22.938 12.467 1.00 57.56 205 SER A O 1
ATOM 1594 N N . HIS A 1 206 ? 28.136 -24.263 10.668 1.00 61.47 206 HIS A N 1
ATOM 1595 C CA . HIS A 1 206 ? 29.177 -25.207 11.090 1.00 61.47 206 HIS A CA 1
ATOM 1596 C C . HIS A 1 206 ? 30.585 -24.597 11.072 1.00 61.47 206 HIS A C 1
ATOM 1598 O O . HIS A 1 206 ? 31.392 -24.910 11.948 1.00 61.47 206 HIS A O 1
ATOM 1604 N N . LEU A 1 207 ? 30.874 -23.703 10.119 1.00 64.12 207 LEU A N 1
ATOM 1605 C CA . LEU A 1 207 ? 32.189 -23.068 10.014 1.00 64.12 207 LEU A CA 1
ATOM 1606 C C . LEU A 1 207 ? 32.446 -22.100 11.178 1.00 64.12 207 LEU A C 1
ATOM 1608 O O . LEU A 1 207 ? 33.534 -22.097 11.748 1.00 64.12 207 LEU A O 1
ATOM 1612 N N . ILE A 1 208 ? 31.426 -21.336 11.583 1.00 70.75 208 ILE A N 1
ATOM 1613 C CA . ILE A 1 208 ? 31.520 -20.425 12.732 1.00 70.75 208 ILE A CA 1
ATOM 1614 C C . ILE A 1 208 ? 31.710 -21.217 14.033 1.00 70.75 208 ILE A C 1
ATOM 1616 O O . ILE A 1 208 ? 32.561 -20.861 14.844 1.00 70.75 208 ILE A O 1
ATOM 1620 N N . PHE A 1 209 ? 30.981 -22.324 14.215 1.00 67.94 209 PHE A N 1
ATOM 1621 C CA . PHE A 1 209 ? 31.115 -23.147 15.421 1.00 67.94 209 PHE A CA 1
ATOM 1622 C C . PHE A 1 209 ? 32.515 -23.773 15.535 1.00 67.94 209 PHE A C 1
ATOM 1624 O O . PHE A 1 209 ? 33.105 -23.747 16.612 1.00 67.94 209 PHE A O 1
ATOM 1631 N N . ALA A 1 210 ? 33.084 -24.257 14.423 1.00 67.62 210 ALA A N 1
ATOM 1632 C CA . ALA A 1 210 ? 34.434 -24.823 14.398 1.00 67.62 210 ALA A CA 1
ATOM 1633 C C . ALA A 1 210 ? 35.519 -23.789 14.756 1.00 67.62 210 ALA A C 1
ATOM 1635 O O . ALA A 1 210 ? 36.423 -24.094 15.537 1.00 67.62 210 ALA A O 1
ATOM 1636 N N . ILE A 1 211 ? 35.406 -22.556 14.245 1.00 75.88 211 ILE A N 1
ATOM 1637 C CA . ILE A 1 211 ? 36.357 -21.470 14.536 1.00 75.88 211 ILE A CA 1
ATOM 1638 C C . ILE A 1 211 ? 36.300 -21.083 16.020 1.00 75.88 211 ILE A C 1
ATOM 1640 O O . ILE A 1 211 ? 37.339 -21.032 16.676 1.00 75.88 211 ILE A O 1
ATOM 1644 N N . VAL A 1 212 ? 35.096 -20.911 16.579 1.00 74.31 212 VAL A N 1
ATOM 1645 C CA . VAL A 1 212 ? 34.925 -20.561 18.001 1.00 74.31 212 VAL A CA 1
ATOM 1646 C C . VAL A 1 212 ? 35.448 -21.675 18.915 1.00 74.31 212 VAL A C 1
ATOM 1648 O O . VAL A 1 212 ? 36.094 -21.391 19.922 1.00 74.31 212 VAL A O 1
ATOM 1651 N N . THR A 1 213 ? 35.250 -22.950 18.556 1.00 71.00 213 THR A N 1
ATOM 1652 C CA . THR A 1 213 ? 35.806 -24.064 19.343 1.00 71.00 213 THR A CA 1
ATOM 1653 C C . THR A 1 213 ? 37.332 -24.135 19.290 1.00 71.00 213 THR A C 1
ATOM 1655 O O . THR A 1 213 ? 37.953 -24.466 20.299 1.00 71.00 213 THR A O 1
ATOM 1658 N N . LEU A 1 214 ? 37.955 -23.794 18.158 1.00 73.38 214 LEU A N 1
ATOM 1659 C CA . LEU A 1 214 ? 39.411 -23.840 18.020 1.00 73.38 214 LEU A CA 1
ATOM 1660 C C . LEU A 1 214 ? 40.090 -22.718 18.823 1.00 73.38 214 LEU A C 1
ATOM 1662 O O . LEU A 1 214 ? 41.096 -22.970 19.483 1.00 73.38 214 LEU A O 1
ATOM 1666 N N . GLU A 1 215 ? 39.512 -21.513 18.848 1.00 72.94 215 GLU A N 1
ATOM 1667 C CA . GLU A 1 215 ? 40.020 -20.405 19.673 1.00 72.94 215 GLU A CA 1
ATOM 1668 C C . GLU A 1 215 ? 39.864 -20.659 21.181 1.00 72.94 215 GLU A C 1
ATOM 1670 O O . GLU A 1 215 ? 40.738 -20.279 21.966 1.00 72.94 215 GLU A O 1
ATOM 1675 N N . LEU A 1 216 ? 38.795 -21.345 21.601 1.00 65.56 216 LEU A N 1
ATOM 1676 C CA . LEU A 1 216 ? 38.616 -21.765 22.995 1.00 65.56 216 LEU A CA 1
ATOM 1677 C C . LEU A 1 216 ? 39.641 -22.826 23.415 1.00 65.56 216 LEU A C 1
ATOM 1679 O O . LEU A 1 216 ? 40.193 -22.738 24.509 1.00 65.56 216 LEU A O 1
ATOM 1683 N N . ILE A 1 217 ? 39.941 -23.796 22.546 1.00 71.75 217 ILE A N 1
ATOM 1684 C CA . ILE A 1 217 ? 40.946 -24.832 22.831 1.00 71.75 217 ILE A CA 1
ATOM 1685 C C . ILE A 1 217 ? 42.357 -24.228 22.896 1.00 71.75 217 ILE A C 1
ATOM 1687 O O . ILE A 1 217 ? 43.126 -24.583 23.786 1.00 71.75 217 ILE A O 1
ATOM 1691 N N . ILE A 1 218 ? 42.693 -23.285 22.008 1.00 72.25 218 ILE A N 1
ATOM 1692 C CA . ILE A 1 218 ? 43.998 -22.602 22.027 1.00 72.25 218 ILE A CA 1
ATOM 1693 C C . ILE A 1 218 ? 44.172 -21.770 23.309 1.00 72.25 218 ILE A C 1
ATOM 1695 O O . ILE A 1 218 ? 45.258 -21.776 23.887 1.00 72.25 218 ILE A O 1
ATOM 1699 N N . ASN A 1 219 ? 43.118 -21.099 23.787 1.00 63.31 219 ASN A N 1
ATOM 1700 C CA . ASN A 1 219 ? 43.179 -20.307 25.022 1.00 63.31 219 ASN A CA 1
ATOM 1701 C C . ASN A 1 219 ? 43.162 -21.141 26.313 1.00 63.31 219 ASN A C 1
ATOM 1703 O O . ASN A 1 219 ? 43.576 -20.634 27.347 1.00 63.31 219 ASN A O 1
ATOM 1707 N N . LEU A 1 220 ? 42.702 -22.394 26.278 1.00 65.06 220 LEU A N 1
ATOM 1708 C CA . LEU A 1 220 ? 42.739 -23.294 27.441 1.00 65.06 220 LEU A CA 1
ATOM 1709 C C . LEU A 1 220 ? 44.083 -24.018 27.606 1.00 65.06 220 LEU A C 1
ATOM 1711 O O . LEU A 1 220 ? 44.335 -24.588 28.664 1.00 65.06 220 LEU A O 1
ATOM 1715 N N . ASN A 1 221 ? 44.932 -24.007 26.574 1.00 60.53 221 ASN A N 1
ATOM 1716 C CA . ASN A 1 221 ? 46.219 -24.707 26.556 1.00 60.53 221 ASN A CA 1
ATOM 1717 C C . ASN A 1 221 ? 47.432 -23.760 26.672 1.00 60.53 221 ASN A C 1
ATOM 1719 O O . ASN A 1 221 ? 48.560 -24.170 26.388 1.00 60.53 221 ASN A O 1
ATOM 1723 N N . ARG A 1 222 ? 47.200 -22.502 27.060 1.00 58.00 222 ARG A N 1
ATOM 1724 C CA . ARG A 1 222 ? 48.209 -21.468 27.317 1.00 58.00 222 ARG A CA 1
ATOM 1725 C C . ARG A 1 222 ? 48.053 -20.940 28.737 1.00 58.00 222 ARG A C 1
ATOM 1727 O O . ARG A 1 222 ? 49.105 -20.668 29.354 1.00 58.00 222 ARG A O 1
#

Nearest PDB structures (foldseek):
  3q2r-assembly1_A  TM=8.411E-01  e=3.949E-10  Homo sapiens
  6imf-assembly1_A  TM=7.933E-01  e=7.939E-08  Protobothrops flavoviridis
  3mz8-assembly2_B  TM=7.849E-01  e=1.860E-07  Naja atra
  1xta-assembly1_B  TM=7.835E-01  e=2.580E-07  Naja atra
  4p27-assembly1_A  TM=7.717E-01  e=4.080E-07  Schistosoma mansoni

Radius of gyration: 25.84 Å; Cα contacts (8 Å, |Δi|>4): 315; chains: 1; bounding box: 64×75×49 Å

InterPro domains:
  IPR001283 Cysteine-rich secretory protein-related [PTHR10334] (13-141)
  IPR014044 CAP domain [PF00188] (14-122)
  IPR014044 CAP domain [SM00198] (2-130)
  IPR035940 CAP superfamily [G3DSA:3.40.33.10] (6-167)
  IPR035940 CAP superfamily [SSF55797] (13-137)

Foldseek 3Di:
DPPDQFAAAAAADEDPLQQVLQVVVVVVPDDDDDDDPVCVSCAQKDKDKFKDADPVSQDPDCPVVLVVLVVQADQVVRDGPDHNVNNLRVRQRQWRYKHKDKDWDADDPRHNHTIIMMMIMTDRHDPDSPDGSGDGHQQQNPHPQDSDADPSHRDHPPPPPPPPPDDDDDDDDDDDDDDDDDDDDDDDDDDDDDPDPVVVVVVVVVVVVVVVVVVVVVVVVD

Mean predicted aligned error: 15.31 Å

Sequence (222 aa):
MVSFSIMQFRCQEYSDELEVLAKNWLTNCTYPLPNGTDYPDYKDVVDVLKSGVNQADASFDLSAMYESEKNAYNYESNTCTSSCANYRRMVWSTASQVGCYRHFCARSDHWSESKYIMACLYRPVVLDKNERPYKNGTPCSECPFGPDCNHNQCTQKQTTATTPTTSNSTISTMPTSPSSSTGSSKSTSPEQPTTSVSSQLRA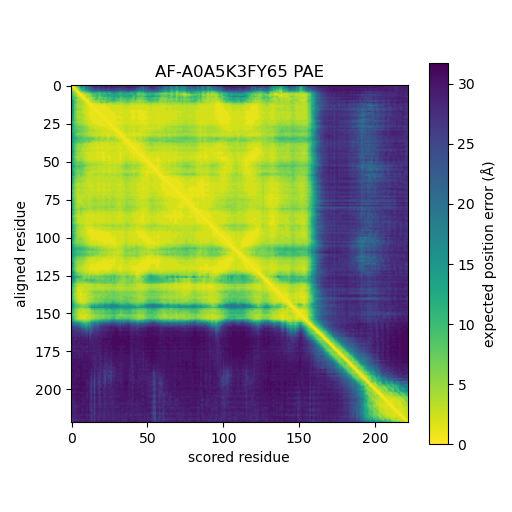ISHLIFAIVTLELIINLNR

Solvent-accessible surface area (backbone atoms only — not comparable to full-atom values): 13421 Å² total; per-residue (Å²): 130,86,86,69,46,30,15,38,30,39,60,64,40,82,29,70,67,36,20,53,48,32,40,62,48,44,75,69,49,63,68,74,82,70,64,62,86,92,30,65,92,35,62,44,53,48,76,37,79,33,58,25,79,46,70,76,58,20,42,93,77,52,63,70,58,39,55,55,12,47,74,21,45,40,78,90,80,72,45,56,84,50,74,27,66,54,31,43,61,75,57,25,29,68,27,39,30,34,12,58,28,72,40,76,32,64,57,49,100,69,30,96,56,57,28,19,38,19,34,37,31,35,31,48,46,81,96,50,91,87,57,70,45,54,57,79,42,62,46,24,75,58,26,93,71,44,77,46,60,56,96,60,17,23,42,76,75,81,72,72,80,76,69,83,82,75,86,80,91,81,90,84,82,86,85,82,86,84,89,84,91,83,92,85,86,90,89,87,83,87,90,76,90,81,78,60,72,70,61,61,57,55,56,53,56,54,53,53,53,53,54,57,52,51,55,51,52,58,65,72,75,111

pLDDT: mean 76.97, std 24.73, range [24.08, 98.5]